Protein AF-A0A972AFU3-F1 (afdb_monomer)

Secondary structure (DSSP, 8-state):
--HHHHHHHHHHHHHHHHHHHHHHHHHHHHHHSS---HHHHHHHHHHTS-SS---SSHHHHHHHHHHHHHHHHHHH-TTTTTTHHHH---HHHHHHTTPPPP-----HHHHHHHHHHHHHHHHHHHHHHHHHHHHHH-TTS-EEEEE-TT-----B-SEEEEETTEEEEEEEEEEEEETTEEEEEEEEEEEEEE-TTS-EEEEEE--S--EEETTEEEEE-SSEEEEEEE-EEEEETTEEEEEEE-B--

Mean predicted aligned error: 11.74 Å

Nearest PDB structures (foldseek):
  8htr-assembly1_A  TM=4.583E-01  e=8.930E+00  Homo sapiens
  1knz-assembly4_N  TM=2.217E-01  e=8.429E+00  Simian rotavirus A/SA11

Foldseek 3Di:
DDPVVVVVVLVLLVLLQVLLVVLQVVCVCVQPPDPDDPVRSVVSLVVSAPPPDPPPDPSSVSNRLSNVLSVVCCVPPVCCVPCVVVVSGHSNCVSCVVPDDDPDDPDVVNVVVVVVVVVVVCVVVCVQCVLVVVCVVDLAFEKEKEWCLAAPDDWDFDDWDCDPNWIKTFQTFDKWDFPPKIKTAGRHIWTWDADPVSTIIIIGGPPDDWDADPQFIADDDPGIGIGRHRWDWDADPNHIYTYTYTYYD

Solvent-accessible surface area (backbone atoms only — not comparable to full-atom values): 13731 Å² total; per-residue (Å²): 134,59,78,63,61,55,54,54,50,52,49,52,52,53,47,33,38,54,40,6,47,45,48,30,57,68,50,42,61,79,59,69,75,56,99,60,53,72,68,54,41,52,54,55,56,55,70,74,52,75,84,82,64,79,64,90,45,74,72,60,43,27,27,54,50,12,24,55,24,47,57,49,30,55,74,80,38,70,64,55,76,70,64,39,83,77,69,75,52,33,44,50,51,61,62,42,71,86,55,79,82,71,90,75,75,77,52,67,67,58,54,48,52,52,49,54,50,52,52,49,52,51,50,58,49,47,64,52,42,42,56,55,54,51,31,72,76,34,49,85,40,31,32,41,37,36,35,42,59,75,40,83,71,83,68,46,67,74,46,76,45,79,57,90,89,44,43,32,35,25,38,28,27,44,64,32,26,26,88,95,12,37,42,37,40,34,66,35,48,32,37,57,47,75,46,99,88,62,48,30,36,38,36,35,60,49,81,62,81,70,48,74,56,97,49,30,34,40,30,83,48,99,42,40,38,31,44,66,24,66,40,50,79,50,74,55,99,82,17,50,32,34,36,39,60,40,34,59,112

Structure (mmCIF, N/CA/C/O backbone):
data_AF-A0A972AFU3-F1
#
_entry.id   AF-A0A972AFU3-F1
#
loop_
_atom_site.group_PDB
_atom_site.id
_atom_site.type_symbol
_atom_site.label_atom_id
_atom_site.label_alt_id
_atom_site.label_comp_id
_atom_site.label_asym_id
_atom_site.label_entity_id
_atom_site.label_seq_id
_atom_site.pdbx_PDB_ins_code
_atom_site.Cartn_x
_atom_site.Cartn_y
_atom_site.Cartn_z
_atom_site.occupancy
_atom_site.B_iso_or_equiv
_atom_site.auth_seq_id
_atom_site.auth_comp_id
_atom_site.auth_asym_id
_atom_site.auth_atom_id
_atom_site.pdbx_PDB_model_num
ATOM 1 N N . MET A 1 1 ? -4.260 -20.456 9.528 1.00 46.22 1 MET A N 1
ATOM 2 C CA . MET A 1 1 ? -3.728 -19.438 10.453 1.00 46.22 1 MET A CA 1
ATOM 3 C C . MET A 1 1 ? -2.222 -19.557 10.481 1.00 46.22 1 MET A C 1
ATOM 5 O O . MET A 1 1 ? -1.707 -20.569 10.958 1.00 46.22 1 MET A O 1
ATOM 9 N N . GLY A 1 2 ? -1.548 -18.582 9.876 1.00 42.84 2 GLY A N 1
ATOM 10 C CA . GLY A 1 2 ? -0.091 -18.517 9.812 1.00 42.84 2 GLY A CA 1
ATOM 11 C C . GLY A 1 2 ? 0.520 -18.200 11.178 1.00 42.84 2 GLY A C 1
ATOM 12 O O . GLY A 1 2 ? -0.179 -17.870 12.136 1.00 42.84 2 GLY A O 1
ATOM 13 N N . GLN A 1 3 ? 1.843 -18.323 11.298 1.00 40.03 3 GLN A N 1
ATOM 14 C CA . GLN A 1 3 ? 2.553 -17.906 12.514 1.00 40.03 3 GLN A CA 1
ATOM 15 C C . GLN A 1 3 ? 2.538 -16.375 12.710 1.00 40.03 3 GLN A C 1
ATOM 17 O O . GLN A 1 3 ? 2.621 -15.933 13.854 1.00 40.03 3 GLN A O 1
ATOM 22 N N . GLY A 1 4 ? 2.366 -15.590 11.635 1.00 46.50 4 GLY A N 1
ATOM 23 C CA . GLY A 1 4 ? 2.195 -14.129 11.673 1.00 46.50 4 GLY A CA 1
ATOM 24 C C . GLY A 1 4 ? 0.919 -13.702 12.403 1.00 46.50 4 GLY A C 1
ATOM 25 O O . GLY A 1 4 ? 1.011 -13.002 13.410 1.00 46.50 4 GLY A O 1
ATOM 26 N N . ASP A 1 5 ? -0.232 -14.259 12.007 1.00 55.50 5 ASP A N 1
ATOM 27 C CA . ASP A 1 5 ? -1.555 -13.960 12.587 1.00 55.50 5 ASP A CA 1
ATOM 28 C C . ASP A 1 5 ? -1.596 -14.149 14.114 1.00 55.50 5 ASP A C 1
ATOM 30 O O . ASP A 1 5 ? -2.323 -13.467 14.832 1.00 55.50 5 ASP A O 1
ATOM 34 N N . LYS A 1 6 ? -0.819 -15.104 14.644 1.00 65.06 6 LYS A N 1
ATOM 35 C CA . LYS A 1 6 ? -0.772 -15.378 16.089 1.00 65.06 6 LYS A CA 1
ATOM 36 C C . LYS A 1 6 ? -0.003 -14.317 16.868 1.00 65.06 6 LYS A C 1
ATOM 38 O O . LYS A 1 6 ? -0.357 -14.048 18.013 1.00 65.06 6 LYS A O 1
ATOM 43 N N . LYS A 1 7 ? 1.064 -13.766 16.285 1.00 70.19 7 LYS A N 1
ATOM 44 C CA . LYS A 1 7 ? 1.898 -12.749 16.934 1.00 70.19 7 LYS A CA 1
ATOM 45 C C . LYS A 1 7 ? 1.186 -11.401 16.937 1.00 70.19 7 LYS A C 1
ATOM 47 O O . LYS A 1 7 ? 1.132 -10.768 17.983 1.00 70.19 7 LYS A O 1
ATOM 52 N N . GLU A 1 8 ? 0.602 -11.029 15.804 1.00 70.62 8 GLU A N 1
ATOM 53 C CA . GLU A 1 8 ? -0.209 -9.819 15.664 1.00 70.62 8 GLU A CA 1
ATOM 54 C C . GLU A 1 8 ? -1.400 -9.844 16.626 1.00 70.62 8 GLU A C 1
ATOM 56 O O . GLU A 1 8 ? -1.547 -8.949 17.453 1.00 70.62 8 GLU A O 1
ATOM 61 N N . ARG A 1 9 ? -2.166 -10.944 16.646 1.00 74.06 9 ARG A N 1
ATOM 62 C CA . ARG A 1 9 ? -3.276 -11.105 17.594 1.00 74.06 9 ARG A CA 1
ATOM 63 C C . ARG A 1 9 ? -2.832 -10.974 19.052 1.00 74.06 9 ARG A C 1
ATOM 65 O O . ARG A 1 9 ? -3.528 -10.352 19.843 1.00 74.06 9 ARG A O 1
ATOM 72 N N . ALA A 1 10 ? -1.687 -11.550 19.420 1.00 75.69 10 ALA A N 1
ATOM 73 C CA . ALA A 1 10 ? -1.169 -11.443 20.783 1.00 75.69 10 ALA A CA 1
ATOM 74 C C . ALA A 1 10 ? -0.738 -10.011 21.146 1.00 75.69 10 ALA A C 1
ATOM 76 O O . ALA A 1 10 ? -0.878 -9.616 22.302 1.00 75.69 10 ALA A O 1
ATOM 77 N N . GLN A 1 11 ? -0.217 -9.249 20.180 1.00 76.56 11 GLN A N 1
ATOM 78 C CA . GLN A 1 11 ? 0.130 -7.840 20.370 1.00 76.56 11 GLN A CA 1
ATOM 79 C C . GLN A 1 11 ? -1.127 -6.994 20.571 1.00 76.56 11 GLN A C 1
ATOM 81 O O . GLN A 1 11 ? -1.193 -6.286 21.569 1.00 76.56 11 GLN A O 1
ATOM 86 N N . ILE A 1 12 ? -2.138 -7.163 19.714 1.00 77.56 12 ILE A N 1
ATOM 87 C CA . ILE A 1 12 ? -3.427 -6.464 19.823 1.00 77.56 12 ILE A CA 1
ATOM 88 C C . ILE A 1 12 ? -4.075 -6.747 21.183 1.00 77.56 12 ILE A C 1
ATOM 90 O O . ILE A 1 12 ? -4.328 -5.825 21.945 1.00 77.56 12 ILE A O 1
ATOM 94 N N . THR A 1 13 ? -4.212 -8.020 21.577 1.00 81.94 13 THR A N 1
ATOM 95 C CA . THR A 1 13 ? -4.786 -8.371 22.890 1.00 81.94 13 THR A CA 1
ATOM 96 C C . THR A 1 13 ? -4.011 -7.751 24.059 1.00 81.94 13 THR A C 1
ATOM 98 O O . THR A 1 13 ? -4.607 -7.359 25.060 1.00 81.94 13 THR A O 1
ATOM 101 N N . SER A 1 14 ? -2.680 -7.662 23.966 1.00 82.44 14 SER A N 1
ATOM 102 C CA . SER A 1 14 ? -1.875 -7.020 25.010 1.00 82.44 14 SER A CA 1
ATOM 103 C C . SER A 1 14 ? -2.119 -5.512 25.081 1.00 82.44 14 SER A C 1
ATOM 105 O O . SER A 1 14 ? -2.159 -4.975 26.189 1.00 82.44 14 SER A O 1
ATOM 107 N N . THR A 1 15 ? -2.255 -4.848 23.931 1.00 83.00 15 THR A N 1
ATOM 108 C CA . THR A 1 15 ? -2.615 -3.429 23.840 1.00 83.00 15 THR A CA 1
ATOM 109 C C . THR A 1 15 ? -3.999 -3.208 24.438 1.00 83.00 15 THR A C 1
ATOM 111 O O . THR A 1 15 ? -4.112 -2.440 25.384 1.00 83.00 15 THR A O 1
ATOM 114 N N . ASP A 1 16 ? -5.008 -3.980 24.027 1.00 83.00 16 ASP A N 1
ATOM 115 C CA . ASP A 1 16 ? -6.390 -3.849 24.507 1.00 83.00 16 ASP A CA 1
ATOM 116 C C . ASP A 1 16 ? -6.515 -3.997 26.028 1.00 83.00 16 ASP A C 1
ATOM 118 O O . ASP A 1 16 ? -7.275 -3.281 26.681 1.00 83.00 16 ASP A O 1
ATOM 122 N N . ILE A 1 17 ? -5.755 -4.925 26.622 1.00 84.38 17 ILE A N 1
ATOM 123 C CA . ILE A 1 17 ? -5.705 -5.093 28.079 1.00 84.38 17 ILE A CA 1
ATOM 124 C C . ILE A 1 17 ? -5.114 -3.843 28.740 1.00 84.38 17 ILE A C 1
ATOM 126 O O . ILE A 1 17 ? -5.676 -3.347 29.718 1.00 84.38 17 ILE A O 1
ATOM 130 N N . ALA A 1 18 ? -3.980 -3.345 28.245 1.00 84.12 18 ALA A N 1
ATOM 131 C CA . ALA A 1 18 ? -3.293 -2.201 28.840 1.00 84.12 18 ALA A CA 1
ATOM 132 C C . ALA A 1 18 ? -4.102 -0.904 28.679 1.00 84.12 18 ALA A C 1
ATOM 134 O O . ALA A 1 18 ? -4.339 -0.192 29.651 1.00 84.12 18 ALA A O 1
ATOM 135 N N . GLU A 1 19 ? -4.568 -0.635 27.467 1.00 82.94 19 GLU A N 1
ATOM 136 C CA . GLU A 1 19 ? -5.308 0.565 27.088 1.00 82.94 19 GLU A CA 1
ATOM 137 C C . GLU A 1 19 ? -6.711 0.581 27.692 1.00 82.94 19 GLU A C 1
ATOM 139 O O . GLU A 1 19 ? -7.103 1.551 28.348 1.00 82.94 19 GLU A O 1
ATOM 144 N N . GLY A 1 20 ? -7.431 -0.537 27.597 1.00 81.88 20 GLY A N 1
ATOM 145 C CA . GLY A 1 20 ? -8.760 -0.659 28.179 1.00 81.88 20 GLY A CA 1
ATOM 146 C C . GLY A 1 20 ? -8.770 -0.528 29.705 1.00 81.88 20 GLY A C 1
ATOM 147 O O . GLY A 1 20 ? -9.694 0.058 30.275 1.00 81.88 20 GLY A O 1
ATOM 148 N N . THR A 1 21 ? -7.733 -1.025 30.394 1.00 85.19 21 THR A N 1
ATOM 149 C CA . THR A 1 21 ? -7.607 -0.835 31.851 1.00 85.19 21 THR A CA 1
ATOM 150 C C . THR A 1 21 ? -7.142 0.565 32.236 1.00 85.19 21 THR A C 1
ATOM 152 O O . THR A 1 21 ? -7.580 1.064 33.275 1.00 85.19 21 THR A O 1
ATOM 155 N N . ALA A 1 22 ? -6.303 1.217 31.424 1.00 86.81 22 ALA A N 1
ATOM 156 C CA . ALA A 1 22 ? -5.800 2.560 31.697 1.00 86.81 22 ALA A CA 1
ATOM 157 C C . ALA A 1 22 ? -6.944 3.571 31.825 1.00 86.81 22 ALA A C 1
ATOM 159 O O . ALA A 1 22 ? -7.087 4.187 32.884 1.00 86.81 22 ALA A O 1
ATOM 160 N N . LYS A 1 23 ? -7.834 3.656 30.825 1.00 83.88 23 LYS A N 1
ATOM 161 C CA . LYS A 1 23 ? -8.971 4.593 30.862 1.00 83.88 23 LYS A CA 1
ATOM 162 C C . LYS A 1 23 ? -9.898 4.335 32.049 1.00 83.88 23 LYS A C 1
ATOM 164 O O . LYS A 1 23 ? -10.381 5.275 32.689 1.00 83.88 23 LYS A O 1
ATOM 169 N N . TYR A 1 24 ? -10.124 3.062 32.379 1.00 86.88 24 TYR A N 1
ATOM 170 C CA . TYR A 1 24 ? -10.891 2.676 33.561 1.00 86.88 24 TYR A CA 1
ATOM 171 C C . TYR A 1 24 ? -10.246 3.172 34.860 1.00 86.88 24 TYR A C 1
ATOM 173 O O . TYR A 1 24 ? -10.926 3.805 35.667 1.00 86.88 24 TYR A O 1
ATOM 181 N N . ILE A 1 25 ? -8.943 2.954 35.050 1.00 86.50 25 ILE A N 1
ATOM 182 C CA . ILE A 1 25 ? -8.215 3.386 36.252 1.00 86.50 25 ILE A CA 1
ATOM 183 C C . ILE A 1 25 ? -8.153 4.917 36.351 1.00 86.50 25 ILE A C 1
ATOM 185 O O . ILE A 1 25 ? -8.390 5.462 37.431 1.00 86.50 25 ILE A O 1
ATOM 189 N N . GLU A 1 26 ? -7.881 5.612 35.245 1.00 84.62 26 GLU A N 1
ATOM 190 C CA . GLU A 1 26 ? -7.844 7.080 35.178 1.00 84.62 26 GLU A CA 1
ATOM 191 C C . GLU A 1 26 ? -9.154 7.694 35.685 1.00 84.62 26 GLU A C 1
ATOM 193 O O . GLU A 1 26 ? -9.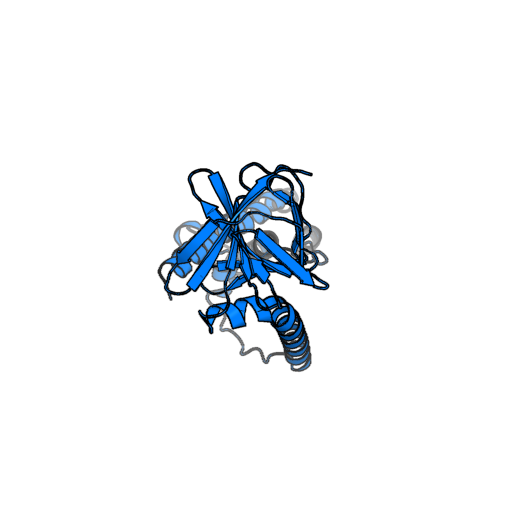158 8.584 36.544 1.00 84.62 26 GLU A O 1
ATOM 198 N N . ASN A 1 27 ? -10.281 7.157 35.214 1.00 81.62 27 ASN A N 1
ATOM 199 C CA . ASN A 1 27 ? -11.605 7.663 35.553 1.00 81.62 27 ASN A CA 1
ATOM 200 C C . ASN A 1 27 ? -12.141 7.131 36.890 1.00 81.62 27 ASN A C 1
ATOM 202 O O . ASN A 1 27 ? -13.045 7.743 37.461 1.00 81.62 27 ASN A O 1
ATOM 206 N N . LEU A 1 28 ? -11.578 6.054 37.448 1.00 80.38 28 LEU A N 1
ATOM 207 C CA . LEU A 1 28 ? -12.039 5.463 38.710 1.00 80.38 28 LEU A CA 1
ATOM 208 C C . LEU A 1 28 ? -11.957 6.455 39.882 1.00 80.38 28 LEU A C 1
ATOM 210 O O . LEU A 1 28 ? -12.852 6.511 40.727 1.00 80.38 28 LEU A O 1
ATOM 214 N N . SER A 1 29 ? -10.919 7.297 39.904 1.00 72.69 29 SER A N 1
ATOM 215 C CA . SER A 1 29 ? -10.741 8.344 40.921 1.00 72.69 29 SER A CA 1
ATOM 216 C C . SER A 1 29 ? -11.915 9.333 40.976 1.00 72.69 29 SER A C 1
ATOM 218 O O . SER A 1 29 ? -12.295 9.794 42.053 1.00 72.69 29 SER A O 1
ATOM 220 N N . THR A 1 30 ? -12.550 9.597 39.830 1.00 72.56 30 THR A N 1
ATOM 221 C CA . THR A 1 30 ? -13.699 10.506 39.710 1.00 72.56 30 THR A CA 1
ATOM 222 C C . THR A 1 30 ? -15.002 9.902 40.240 1.00 72.56 30 THR A C 1
ATOM 224 O O . THR A 1 30 ? -15.944 10.640 40.527 1.00 72.56 30 THR A O 1
ATOM 227 N N . LEU A 1 31 ? -15.049 8.574 40.401 1.00 71.62 31 LEU A N 1
ATOM 228 C CA . LEU A 1 31 ? -16.220 7.819 40.856 1.00 71.62 31 LEU A CA 1
ATOM 229 C C . LEU A 1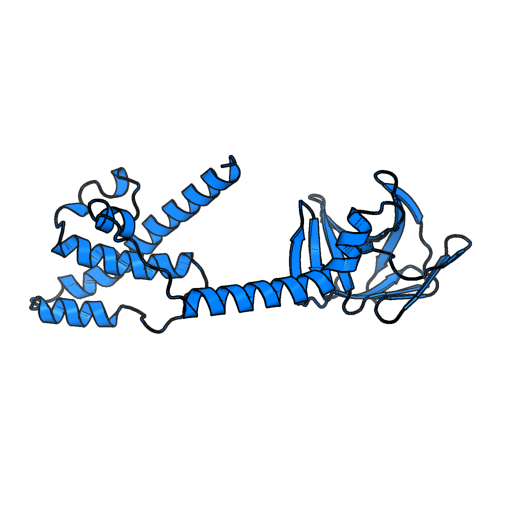 31 ? -16.129 7.415 42.335 1.00 71.62 31 LEU A C 1
ATOM 231 O O . LEU A 1 31 ? -17.158 7.218 42.979 1.00 71.62 31 LEU A O 1
ATOM 235 N N . LEU A 1 32 ? -14.912 7.303 42.880 1.00 70.12 32 LEU A N 1
ATOM 236 C CA . LEU A 1 32 ? -14.658 6.883 44.266 1.00 70.12 32 LEU A CA 1
ATOM 237 C C . LEU A 1 32 ? -14.624 8.039 45.284 1.00 70.12 32 LEU A C 1
ATOM 239 O O . LEU A 1 32 ? -14.670 7.787 46.486 1.00 70.12 32 LEU A O 1
ATOM 243 N N . GLY A 1 33 ? -14.509 9.292 44.831 1.00 59.78 33 GLY A N 1
ATOM 244 C CA . GLY A 1 33 ? -14.227 10.447 45.699 1.00 59.78 33 GLY A CA 1
ATOM 245 C C . GLY A 1 33 ? -15.422 11.055 46.444 1.00 59.78 33 GLY A C 1
ATOM 246 O O . GLY A 1 33 ? -15.228 11.884 47.330 1.00 59.78 33 GLY A O 1
ATOM 247 N N . GLU A 1 34 ? -16.653 10.672 46.117 1.00 59.91 34 GLU A N 1
ATOM 248 C CA . GLU A 1 34 ? -17.867 11.315 46.626 1.00 59.91 34 GLU A CA 1
ATOM 249 C C . GLU A 1 34 ? -18.894 10.235 47.019 1.00 59.91 34 GLU A C 1
ATOM 251 O O . GLU A 1 34 ? -19.006 9.213 46.342 1.00 59.91 34 GLU A O 1
ATOM 256 N N . ASN A 1 35 ? -19.662 10.448 48.100 1.00 69.62 35 ASN A N 1
ATOM 257 C CA . ASN A 1 35 ? -20.828 9.620 48.468 1.00 69.62 35 ASN A CA 1
ATOM 258 C C . ASN A 1 35 ? -21.964 9.825 47.445 1.00 69.62 35 ASN A C 1
ATOM 260 O O . ASN A 1 35 ? -23.040 10.332 47.764 1.00 69.62 35 ASN A O 1
ATOM 264 N N . LEU A 1 36 ? -21.689 9.499 46.188 1.00 73.12 36 LEU A N 1
ATOM 265 C CA . LEU A 1 36 ? -22.615 9.593 45.077 1.00 73.12 36 LEU A CA 1
ATOM 266 C C . LEU A 1 36 ? -23.609 8.444 45.156 1.00 73.12 36 LEU A C 1
ATOM 268 O O . LEU A 1 36 ? -23.249 7.308 45.478 1.00 73.12 36 LEU A O 1
ATOM 272 N N . THR A 1 37 ? -24.858 8.741 44.810 1.00 81.69 37 THR A N 1
ATOM 273 C CA . THR A 1 37 ? -25.828 7.696 44.492 1.00 81.69 37 THR A CA 1
ATOM 274 C C . THR A 1 37 ? -25.373 6.942 43.242 1.00 81.69 37 THR A C 1
ATOM 276 O O . THR A 1 37 ? -24.597 7.464 42.436 1.00 81.69 37 THR A O 1
ATOM 279 N N . GLU A 1 38 ? -25.866 5.722 43.051 1.00 77.44 38 GLU A N 1
ATOM 280 C CA . GLU A 1 38 ? -25.528 4.920 41.870 1.00 77.44 38 GLU A CA 1
ATOM 281 C C . GLU A 1 38 ? -25.928 5.626 40.564 1.00 77.44 38 GLU A C 1
ATOM 283 O O . GLU A 1 38 ? -25.175 5.614 39.592 1.00 77.44 38 GLU A O 1
ATOM 288 N N . GLU A 1 39 ? -27.047 6.354 40.550 1.00 80.19 39 GLU A N 1
ATOM 289 C CA . GLU A 1 39 ? -27.463 7.167 39.402 1.00 80.19 39 GLU A CA 1
ATOM 290 C C . GLU A 1 39 ? -26.474 8.298 39.103 1.00 80.19 39 GLU A C 1
ATOM 292 O O . GLU A 1 39 ? -26.174 8.569 37.940 1.00 80.19 39 GLU A O 1
ATOM 297 N N . ALA A 1 40 ? -25.936 8.948 40.138 1.00 81.06 40 ALA A N 1
ATOM 298 C CA . ALA A 1 40 ? -24.965 10.022 39.969 1.00 81.06 40 ALA A CA 1
ATOM 299 C C . ALA A 1 40 ? -23.605 9.486 39.490 1.00 81.06 40 ALA A C 1
ATOM 301 O O . ALA A 1 40 ? -22.969 10.117 38.645 1.00 81.06 40 ALA A O 1
ATOM 302 N N . LYS A 1 41 ? -23.194 8.293 39.946 1.00 78.75 41 LYS A N 1
ATOM 303 C CA . LYS A 1 41 ? -22.014 7.592 39.413 1.00 78.75 41 LYS A CA 1
ATOM 304 C C . LYS A 1 41 ? -22.194 7.245 37.937 1.00 78.75 41 LYS A C 1
ATOM 306 O O . LYS A 1 41 ? -21.311 7.548 37.142 1.00 78.75 41 LYS A O 1
ATOM 311 N N . LYS A 1 42 ? -23.350 6.693 37.550 1.00 80.31 42 LYS A N 1
ATOM 312 C CA . LYS A 1 42 ? -23.676 6.367 36.148 1.00 80.31 42 LYS A CA 1
ATOM 313 C C . LYS A 1 42 ? -23.690 7.597 35.250 1.00 80.31 42 LYS A C 1
ATOM 315 O O . LYS A 1 42 ? -23.130 7.563 34.155 1.00 80.31 42 LYS A O 1
ATOM 320 N N . ALA A 1 43 ? -24.302 8.688 35.710 1.00 83.19 43 ALA A N 1
ATOM 321 C CA . ALA A 1 43 ? -24.338 9.946 34.971 1.00 83.19 43 ALA A CA 1
ATOM 322 C C . ALA A 1 43 ? -22.930 10.523 34.770 1.00 83.19 43 ALA A C 1
ATOM 324 O O . ALA A 1 43 ? -22.596 10.936 33.663 1.00 83.19 43 ALA A O 1
ATOM 325 N N . ARG A 1 44 ? -22.093 10.498 35.814 1.00 82.94 44 ARG A N 1
ATOM 326 C CA . ARG A 1 44 ? -20.711 10.988 35.759 1.00 82.94 44 ARG A CA 1
ATOM 327 C C . ARG A 1 44 ? -19.827 10.116 34.871 1.00 82.94 44 ARG A C 1
ATOM 329 O O . ARG A 1 44 ? -19.148 10.643 34.002 1.00 82.94 44 ARG A O 1
ATOM 336 N N . ALA A 1 45 ? -19.909 8.796 35.016 1.00 82.62 45 ALA A N 1
ATOM 337 C CA . ALA A 1 45 ? -19.206 7.856 34.150 1.00 82.62 45 ALA A CA 1
ATOM 338 C C . ALA A 1 45 ? -19.600 8.026 32.674 1.00 82.62 45 ALA A C 1
ATOM 340 O O . ALA A 1 45 ? -18.748 8.022 31.793 1.00 82.62 45 ALA A O 1
ATOM 341 N N . SER A 1 46 ? -20.888 8.263 32.400 1.00 82.31 46 SER A N 1
ATOM 342 C CA . SER A 1 46 ? -21.385 8.477 31.036 1.00 82.31 46 SER A CA 1
ATOM 343 C C . SER A 1 46 ? -20.838 9.740 30.367 1.00 82.31 46 SER A C 1
ATOM 345 O O . SER A 1 46 ? -20.791 9.780 29.142 1.00 82.31 46 SER A O 1
ATOM 347 N N . GLN A 1 47 ? -20.445 10.762 31.137 1.00 83.06 47 GLN A N 1
ATOM 348 C CA . GLN A 1 47 ? -19.847 11.992 30.600 1.00 83.06 47 GLN A CA 1
ATOM 349 C C . GLN A 1 47 ? -18.412 11.784 30.105 1.00 83.06 47 GLN A C 1
ATOM 351 O O . GLN A 1 47 ? -17.960 12.539 29.252 1.00 83.06 47 GLN A O 1
ATOM 356 N N . SER A 1 48 ? -17.715 10.767 30.617 1.00 78.94 48 SER A N 1
ATOM 357 C CA . SER A 1 48 ? -16.348 10.425 30.209 1.00 78.94 48 SER A CA 1
ATOM 358 C C . SER A 1 48 ? -16.287 9.506 28.980 1.00 78.94 48 SER A C 1
ATOM 360 O O . SER A 1 48 ? -15.188 9.189 28.535 1.00 78.94 48 SER A O 1
ATOM 362 N N . ILE A 1 49 ? -17.437 9.066 28.447 1.00 80.12 49 ILE A N 1
ATOM 363 C CA . ILE A 1 49 ? -17.519 8.202 27.259 1.00 80.12 49 ILE A CA 1
ATOM 364 C C . ILE A 1 49 ? -17.606 9.075 26.005 1.00 80.12 49 ILE A C 1
ATOM 366 O O . ILE A 1 49 ? -18.591 9.798 25.815 1.00 80.12 49 ILE A O 1
ATOM 370 N N . MET A 1 50 ? -16.627 8.965 25.111 1.00 74.25 50 MET A N 1
ATOM 371 C CA . MET A 1 50 ? -16.605 9.712 23.851 1.00 74.25 50 MET A CA 1
ATOM 372 C C . MET A 1 50 ? -17.465 9.005 22.792 1.00 74.25 50 MET A C 1
ATOM 374 O O . MET A 1 50 ? -16.997 8.183 22.018 1.00 74.25 50 MET A O 1
ATOM 378 N N . ARG A 1 51 ? -18.772 9.306 22.781 1.00 65.88 51 ARG A N 1
ATOM 379 C CA . ARG A 1 51 ? -19.768 8.638 21.910 1.00 65.88 51 ARG A CA 1
ATOM 380 C C . ARG A 1 51 ? -19.748 9.076 20.445 1.00 65.88 51 ARG A C 1
ATOM 382 O O . ARG A 1 51 ? -20.297 8.373 19.605 1.00 65.88 51 ARG A O 1
ATOM 389 N N . GLU A 1 52 ? -19.211 10.259 20.167 1.00 61.03 52 GLU A N 1
ATOM 390 C CA . GLU A 1 52 ? -19.245 10.889 18.839 1.00 61.03 52 GLU A CA 1
ATOM 391 C C . GLU A 1 52 ? -17.878 10.874 18.142 1.00 61.03 52 GLU A C 1
ATOM 393 O O . GLU A 1 52 ? -17.755 11.375 17.024 1.00 61.03 52 GLU A O 1
ATOM 398 N N . GLU A 1 53 ? -16.850 10.298 18.770 1.00 62.22 53 GLU A N 1
ATOM 399 C CA . GLU A 1 53 ? -15.575 10.096 18.094 1.00 62.22 53 GLU A CA 1
ATOM 400 C C . GLU A 1 53 ? -15.677 8.902 17.147 1.00 62.22 53 GLU A C 1
ATOM 402 O O . GLU A 1 53 ? -15.958 7.773 17.546 1.00 62.22 53 GLU A O 1
ATOM 407 N N . LEU A 1 54 ? -15.443 9.163 15.861 1.00 55.22 54 LEU A N 1
ATOM 408 C CA . LEU A 1 54 ? -15.102 8.110 14.918 1.00 55.22 54 LEU A CA 1
ATOM 409 C C . LEU A 1 54 ? -13.709 7.612 15.303 1.00 55.22 54 LEU A C 1
ATOM 411 O O . LEU A 1 54 ? -12.726 8.328 15.100 1.00 55.22 54 LEU A O 1
ATOM 415 N N . PHE A 1 55 ? -13.624 6.411 15.873 1.00 60.69 55 PHE A N 1
ATOM 416 C CA . PHE A 1 55 ? -12.339 5.775 16.145 1.00 60.69 55 PHE A CA 1
ATOM 417 C C . PHE A 1 55 ? -11.624 5.541 14.813 1.00 60.69 55 PHE A C 1
ATOM 419 O O . PHE A 1 55 ? -12.099 4.805 13.950 1.00 60.69 55 PHE A O 1
ATOM 426 N N . THR A 1 56 ? -10.504 6.231 14.612 1.00 55.59 56 THR A N 1
ATOM 427 C CA . THR A 1 56 ? -9.723 6.160 13.370 1.00 55.59 56 THR A CA 1
ATOM 428 C C . THR A 1 56 ? -8.773 4.963 13.344 1.00 55.59 56 THR A C 1
ATOM 430 O O . THR A 1 56 ? -8.185 4.675 12.302 1.00 55.59 56 THR A O 1
ATOM 433 N N . SER A 1 57 ? -8.636 4.249 14.465 1.00 59.50 57 SER A N 1
ATOM 434 C CA . SER A 1 57 ? -7.885 3.002 14.587 1.00 59.50 57 SER A CA 1
ATOM 435 C C . SER A 1 57 ? -8.540 2.053 15.596 1.00 59.50 57 SER A C 1
ATOM 437 O O . SER A 1 57 ? -9.276 2.487 16.483 1.00 59.50 57 SER A O 1
ATOM 439 N N . ALA A 1 58 ? -8.233 0.759 15.468 1.00 56.97 58 ALA A N 1
ATOM 440 C CA . ALA A 1 58 ? -8.675 -0.274 16.407 1.00 56.97 58 ALA A CA 1
ATOM 441 C C . ALA A 1 58 ? -8.149 -0.028 17.835 1.00 56.97 58 ALA A C 1
ATOM 443 O O . ALA A 1 58 ? -8.866 -0.265 18.800 1.00 56.97 58 ALA A O 1
ATOM 444 N N . ASP A 1 59 ? -6.939 0.525 17.971 1.00 60.50 59 ASP A N 1
ATOM 445 C CA . ASP A 1 59 ? -6.335 0.820 19.279 1.00 60.50 59 ASP A CA 1
ATOM 446 C C . ASP A 1 59 ? -7.163 1.863 20.063 1.00 60.50 59 ASP A C 1
ATOM 448 O O . ASP A 1 59 ? -7.441 1.707 21.250 1.00 60.50 59 ASP A O 1
ATOM 452 N N . MET A 1 60 ? -7.673 2.902 19.385 1.00 66.81 60 MET A N 1
ATOM 453 C CA . MET A 1 60 ? -8.497 3.926 20.046 1.00 66.81 60 MET A CA 1
ATOM 454 C C . MET A 1 60 ? -9.836 3.379 20.556 1.00 66.81 60 MET A C 1
ATOM 456 O O . MET A 1 60 ? -10.344 3.843 21.581 1.00 66.81 60 MET A O 1
ATOM 460 N N . GLU A 1 61 ? -10.403 2.395 19.857 1.00 74.12 61 GLU A N 1
ATOM 461 C CA . GLU A 1 61 ? -11.655 1.751 20.251 1.00 74.12 61 GLU A CA 1
ATOM 462 C C . GLU A 1 61 ? -11.482 0.971 21.567 1.00 74.12 61 GLU A C 1
ATOM 464 O O . GLU A 1 61 ? -12.324 1.061 22.468 1.00 74.12 61 GLU A O 1
ATOM 469 N N . SER A 1 62 ? -10.352 0.278 21.730 1.00 75.19 62 SER A N 1
ATOM 470 C CA . SER A 1 62 ? -10.036 -0.511 22.925 1.00 75.19 62 SER A CA 1
ATOM 471 C C . SER A 1 62 ? -9.979 0.323 24.207 1.00 75.19 62 SER A C 1
ATOM 473 O O . SER A 1 62 ? -10.375 -0.159 25.275 1.00 75.19 62 SER A O 1
ATOM 475 N N . TYR A 1 63 ? -9.572 1.593 24.106 1.00 80.19 63 TYR A N 1
ATOM 476 C CA . TYR A 1 63 ? -9.546 2.541 25.224 1.00 80.19 63 TYR A CA 1
ATOM 477 C C . TYR A 1 63 ? -10.956 2.789 25.795 1.00 80.19 63 TYR A C 1
ATOM 479 O O . TYR A 1 63 ? -11.184 2.699 27.005 1.00 80.19 63 TYR A O 1
ATOM 487 N N . GLU A 1 64 ? -11.933 3.075 24.929 1.00 83.25 64 GLU A N 1
ATOM 488 C CA . GLU A 1 64 ? -13.320 3.358 25.326 1.00 83.25 64 GLU A CA 1
ATOM 489 C C . GLU A 1 64 ? -14.099 2.091 25.683 1.00 83.25 64 GLU A C 1
ATOM 491 O O . GLU A 1 64 ? -14.781 2.044 26.714 1.00 83.25 64 GLU A O 1
ATOM 496 N N . LEU A 1 65 ? -13.964 1.033 24.879 1.00 86.38 65 LEU A N 1
ATOM 497 C CA . LEU A 1 65 ? -14.626 -0.242 25.149 1.00 86.38 65 LEU A CA 1
ATOM 498 C C . LEU A 1 65 ? -14.158 -0.847 26.472 1.00 86.38 65 LEU A C 1
ATOM 500 O O . LEU A 1 65 ? -14.980 -1.332 27.253 1.00 86.38 65 LEU A O 1
ATOM 504 N N . GLY A 1 66 ? -12.857 -0.778 26.761 1.00 88.62 66 GLY A N 1
ATOM 505 C CA . GLY A 1 66 ? -12.310 -1.236 28.030 1.00 88.62 66 GLY A CA 1
ATOM 506 C C . GLY A 1 66 ? -12.846 -0.448 29.224 1.00 88.62 66 GLY A C 1
ATOM 507 O O . GLY A 1 66 ? -13.219 -1.055 30.230 1.00 88.62 66 GLY A O 1
ATOM 508 N N . TYR A 1 67 ? -12.989 0.876 29.102 1.00 88.94 67 TYR A N 1
ATOM 509 C CA . TYR A 1 67 ? -13.582 1.696 30.159 1.00 88.94 67 TYR A CA 1
ATOM 510 C C . TYR A 1 67 ? -15.013 1.278 30.491 1.00 88.94 67 TYR A C 1
ATOM 512 O O . TYR A 1 67 ? -15.326 0.992 31.651 1.00 88.94 67 TYR A O 1
ATOM 520 N N . VAL A 1 68 ? -15.870 1.199 29.472 1.00 89.19 68 VAL A N 1
ATOM 521 C CA . VAL A 1 68 ? -17.273 0.806 29.644 1.00 89.19 68 VAL A CA 1
ATOM 522 C C . VAL A 1 68 ? -17.367 -0.617 30.191 1.00 89.19 68 VAL A C 1
ATOM 524 O O . VAL A 1 68 ? -18.143 -0.872 31.115 1.00 89.19 68 VAL A O 1
ATOM 527 N N . ALA A 1 69 ? -16.545 -1.537 29.682 1.00 91.75 69 ALA A N 1
ATOM 528 C CA . ALA A 1 69 ? -16.518 -2.911 30.159 1.00 91.75 69 ALA A CA 1
ATOM 529 C C . ALA A 1 69 ? -16.092 -3.008 31.630 1.00 91.75 69 ALA A C 1
ATOM 531 O O . ALA A 1 69 ? -16.737 -3.723 32.394 1.00 91.75 69 ALA A O 1
ATOM 532 N N . GLY A 1 70 ? -15.075 -2.255 32.058 1.00 90.56 70 GLY A N 1
ATOM 533 C CA . GLY A 1 70 ? -14.635 -2.200 33.455 1.00 90.56 70 GLY A CA 1
ATOM 534 C C . GLY A 1 70 ? -15.720 -1.693 34.411 1.00 90.56 70 GLY A C 1
ATOM 535 O O . GLY A 1 70 ? -15.910 -2.261 35.487 1.00 90.56 70 GLY A O 1
ATOM 536 N N . LEU A 1 71 ? -16.486 -0.674 34.003 1.00 89.12 71 LEU A N 1
ATOM 537 C CA . LEU A 1 71 ? -17.629 -0.172 34.777 1.00 89.12 71 LEU A CA 1
ATOM 538 C C . LEU A 1 71 ? -18.752 -1.206 34.888 1.00 89.12 71 LEU A C 1
ATOM 540 O O . LEU A 1 71 ? -19.303 -1.413 35.965 1.00 89.12 71 LEU A O 1
ATOM 544 N N . LEU A 1 72 ? -19.083 -1.882 33.787 1.00 89.81 72 LEU A N 1
ATOM 545 C CA . LEU A 1 72 ? -20.109 -2.924 33.797 1.00 89.81 72 LEU A CA 1
ATOM 546 C C . LEU A 1 72 ? -19.671 -4.124 34.634 1.00 89.81 72 LEU A C 1
ATOM 548 O O . LEU A 1 72 ? -20.470 -4.658 35.398 1.00 89.81 72 LEU A O 1
ATOM 552 N N . LEU A 1 73 ? -18.403 -4.521 34.540 1.00 92.06 73 LEU A N 1
ATOM 553 C CA . LEU A 1 73 ? -17.823 -5.586 35.349 1.00 92.06 73 LEU A CA 1
ATOM 554 C C . LEU A 1 73 ? -17.916 -5.287 36.853 1.00 92.06 73 LEU A C 1
ATOM 556 O O . LEU A 1 73 ? -18.164 -6.213 37.624 1.00 92.06 73 LEU A O 1
ATOM 560 N N . ASP A 1 74 ? -17.799 -4.026 37.281 1.00 89.38 74 ASP A N 1
ATOM 561 C CA . ASP A 1 74 ? -18.042 -3.645 38.680 1.00 89.38 74 ASP A CA 1
ATOM 562 C C . ASP A 1 74 ? -19.474 -3.926 39.141 1.00 89.38 74 ASP A C 1
ATOM 564 O O . ASP A 1 74 ? -19.677 -4.309 40.294 1.00 89.38 74 ASP A O 1
ATOM 568 N N . GLU A 1 75 ? -20.452 -3.785 38.247 1.00 87.12 75 GLU A N 1
ATOM 569 C CA . GLU A 1 75 ? -21.860 -4.056 38.542 1.00 87.12 75 GLU A CA 1
ATOM 570 C C . GLU A 1 75 ? -22.191 -5.550 38.464 1.00 87.12 75 GLU A C 1
ATOM 572 O O . GLU A 1 75 ? -22.854 -6.089 39.352 1.00 87.12 75 GLU A O 1
ATOM 577 N N . VAL A 1 76 ? -21.743 -6.236 37.407 1.00 90.25 76 VAL A N 1
ATOM 578 C CA . VAL A 1 76 ? -22.182 -7.610 37.109 1.00 90.25 76 VAL A CA 1
ATOM 579 C C . VAL A 1 76 ? -21.269 -8.689 37.688 1.00 90.25 76 VAL A C 1
ATOM 581 O O . VAL A 1 76 ? -21.715 -9.814 37.914 1.00 90.25 76 VAL A O 1
ATOM 584 N N . LYS A 1 77 ? -19.992 -8.374 37.928 1.00 91.94 77 LYS A N 1
ATOM 585 C CA . LYS A 1 77 ? -18.957 -9.312 38.390 1.00 91.94 77 LYS A CA 1
ATOM 586 C C . LYS A 1 77 ? -17.992 -8.612 39.366 1.00 91.94 77 LYS A C 1
ATOM 588 O O . LYS A 1 77 ? -16.800 -8.567 39.091 1.00 91.94 77 LYS A O 1
ATOM 593 N N . PRO A 1 78 ? -18.428 -8.122 40.541 1.00 87.06 78 PRO A N 1
ATOM 594 C CA . PRO A 1 78 ? -17.636 -7.226 41.406 1.00 87.06 78 PRO A CA 1
ATOM 595 C C . PRO A 1 78 ? -16.264 -7.768 41.867 1.00 87.06 78 PRO A C 1
ATOM 597 O O . PRO A 1 78 ? -15.403 -6.997 42.287 1.00 87.06 78 PRO A O 1
ATOM 600 N N . GLY A 1 79 ? -16.033 -9.083 41.784 1.00 90.38 79 GLY A N 1
ATOM 601 C CA . GLY A 1 79 ? -14.740 -9.721 42.058 1.00 90.38 79 GLY A CA 1
ATOM 602 C C . GLY A 1 79 ? -13.761 -9.766 40.876 1.00 90.38 79 GLY A C 1
ATOM 603 O O . GLY A 1 79 ? -12.659 -10.277 41.042 1.00 90.38 79 GLY A O 1
ATOM 604 N N . TRP A 1 80 ? -14.129 -9.249 39.699 1.00 92.19 80 TRP A N 1
ATOM 605 C CA . TRP A 1 80 ? -13.373 -9.405 38.448 1.00 92.19 80 TRP A CA 1
ATOM 606 C C . TRP A 1 80 ? -11.929 -8.897 38.518 1.00 92.19 80 TRP A C 1
ATOM 608 O O . TRP A 1 80 ? -11.053 -9.433 37.845 1.00 92.19 80 TRP A O 1
ATOM 618 N N . LYS A 1 81 ? -11.671 -7.881 39.351 1.00 92.12 81 LYS A N 1
ATOM 619 C CA . LYS A 1 81 ? -10.338 -7.290 39.532 1.00 92.12 81 LYS A CA 1
ATOM 620 C C . LYS A 1 81 ? -9.336 -8.289 40.114 1.00 92.12 81 LYS A C 1
ATOM 622 O O . LYS A 1 81 ? -8.137 -8.186 39.857 1.00 92.12 81 LYS A O 1
ATOM 627 N N . GLN A 1 82 ? -9.808 -9.243 40.919 1.00 92.12 82 GLN A N 1
ATOM 628 C CA . GLN A 1 82 ? -8.949 -10.240 41.541 1.00 92.12 82 GLN A CA 1
ATOM 629 C C . GLN A 1 82 ? -8.524 -11.275 40.496 1.00 92.12 82 GLN A C 1
ATOM 631 O O . GLN A 1 82 ? -9.342 -12.038 39.996 1.00 92.12 82 GLN A O 1
ATOM 636 N N . GLY A 1 83 ? -7.231 -11.297 40.171 1.00 86.62 83 GLY A N 1
ATOM 637 C CA . GLY A 1 83 ? -6.683 -12.227 39.181 1.00 86.62 83 GLY A CA 1
ATOM 638 C C . GLY A 1 83 ? -6.978 -11.850 37.725 1.00 86.62 83 GLY A C 1
ATOM 639 O O . GLY A 1 83 ? -6.699 -12.652 36.842 1.00 86.62 83 GLY A O 1
ATOM 640 N N . PHE A 1 84 ? -7.486 -10.641 37.440 1.00 90.88 84 PHE A N 1
ATOM 641 C CA . PHE A 1 84 ? -7.790 -10.193 36.070 1.00 90.88 84 PHE A CA 1
ATOM 642 C C . PHE A 1 84 ? -6.633 -10.453 35.090 1.00 90.88 84 PHE A C 1
ATOM 644 O O . PHE A 1 84 ? -6.813 -11.130 34.079 1.00 90.88 84 PHE A O 1
ATOM 651 N N . TYR A 1 85 ? -5.421 -10.001 35.424 1.00 87.81 85 TYR A N 1
ATOM 652 C CA . TYR A 1 85 ? -4.240 -10.165 34.567 1.00 87.81 85 TYR A CA 1
ATOM 653 C C . TYR A 1 85 ? -3.827 -11.631 34.352 1.00 87.81 85 TYR A C 1
ATOM 655 O O . TYR A 1 85 ? -3.137 -11.942 33.382 1.00 87.81 85 TYR A O 1
ATOM 663 N N . GLU A 1 86 ? -4.261 -12.550 35.217 1.00 90.44 86 GLU A N 1
ATOM 664 C CA . GLU A 1 86 ? -3.998 -13.986 35.078 1.00 90.44 86 GLU A CA 1
ATOM 665 C C . GLU A 1 86 ? -4.915 -14.628 34.027 1.00 90.44 86 GLU A C 1
ATOM 667 O O . GLU A 1 86 ? -4.537 -15.627 33.414 1.00 90.44 86 GLU A O 1
ATOM 672 N N . THR A 1 87 ? -6.084 -14.029 33.763 1.00 88.44 87 THR A N 1
ATOM 673 C CA . THR A 1 87 ? -7.049 -14.520 32.765 1.00 88.44 87 THR A CA 1
ATOM 674 C C . THR A 1 87 ? -6.563 -14.346 31.327 1.00 88.44 87 THR A C 1
ATOM 676 O O . THR A 1 87 ? -6.942 -15.129 30.459 1.00 88.44 87 THR A O 1
ATOM 679 N N . ARG A 1 88 ? -5.708 -13.340 31.075 1.00 88.38 88 ARG A N 1
ATOM 680 C CA . ARG A 1 88 ? -5.267 -12.908 29.733 1.00 88.38 88 ARG A CA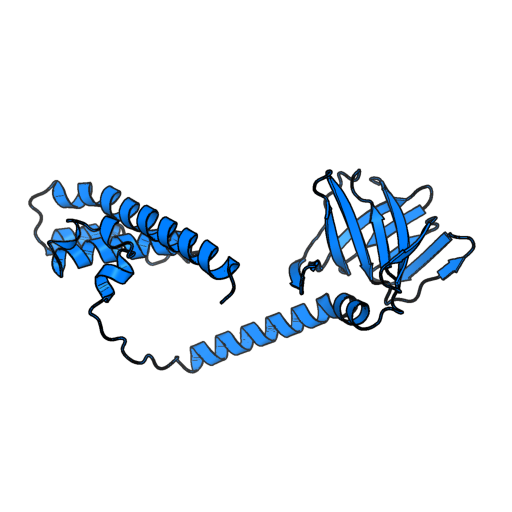 1
ATOM 681 C C . ARG A 1 88 ? -6.416 -12.551 28.779 1.00 88.38 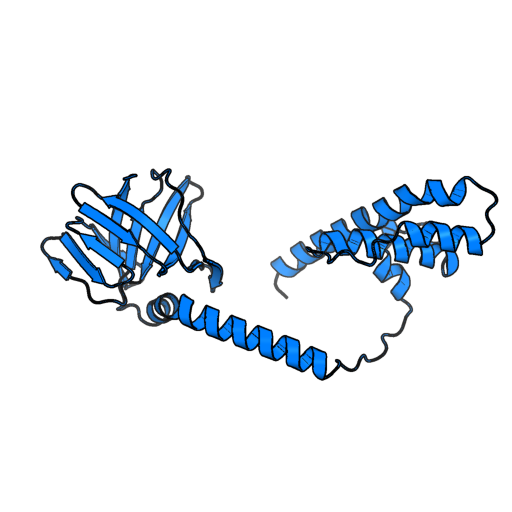88 ARG A C 1
ATOM 683 O O . ARG A 1 88 ? -6.233 -12.598 27.565 1.00 88.38 88 ARG A O 1
ATOM 690 N N . LEU A 1 89 ? -7.581 -12.218 29.326 1.00 90.75 89 LEU A N 1
ATOM 691 C CA . LEU A 1 89 ? -8.734 -11.725 28.582 1.00 90.75 89 LEU A CA 1
ATOM 692 C C . LEU A 1 89 ? -8.736 -10.195 28.594 1.00 90.75 89 LEU A C 1
ATOM 694 O O . LEU A 1 89 ? -8.311 -9.582 29.577 1.00 90.75 89 LEU A O 1
ATOM 698 N N . THR A 1 90 ? -9.243 -9.578 27.527 1.00 90.69 90 THR A N 1
ATOM 699 C CA . THR A 1 90 ? -9.581 -8.148 27.552 1.00 90.69 90 THR A CA 1
ATOM 700 C C . THR A 1 90 ? -10.746 -7.906 28.521 1.00 90.69 90 THR A C 1
ATOM 702 O O . THR A 1 90 ? -11.455 -8.841 28.904 1.00 90.69 90 THR A O 1
ATOM 705 N N . LEU A 1 91 ? -10.984 -6.657 28.938 1.00 91.69 91 LEU A N 1
ATOM 706 C CA . LEU A 1 91 ? -12.149 -6.342 29.782 1.00 91.69 91 LEU A CA 1
ATOM 707 C C . LEU A 1 91 ? -13.471 -6.678 29.078 1.00 91.69 91 LEU A C 1
ATOM 709 O O . LEU A 1 91 ? -14.402 -7.164 29.720 1.00 91.69 91 LEU A O 1
ATOM 713 N N . VAL A 1 92 ? -13.529 -6.474 27.760 1.00 91.44 92 VAL A N 1
ATOM 714 C CA . VAL A 1 92 ? -14.686 -6.822 26.927 1.00 91.44 92 VAL A CA 1
ATOM 715 C C . VAL A 1 92 ? -14.891 -8.336 26.907 1.00 91.44 92 VAL A C 1
ATOM 717 O O . VAL A 1 92 ? -15.989 -8.806 27.201 1.00 91.44 92 VAL A O 1
ATOM 720 N N . ASP A 1 93 ? -13.835 -9.112 26.657 1.00 91.88 93 ASP A N 1
ATOM 721 C CA . ASP A 1 93 ? -13.914 -10.577 26.666 1.00 91.88 93 ASP A CA 1
ATOM 722 C C . ASP A 1 93 ? -14.317 -11.112 28.044 1.00 91.88 93 ASP A C 1
ATOM 724 O O . ASP A 1 93 ? -15.134 -12.024 28.152 1.00 91.88 93 ASP A O 1
ATOM 728 N N . LEU A 1 94 ? -13.780 -10.531 29.121 1.00 93.56 94 LEU A N 1
ATOM 729 C CA . LEU A 1 94 ? -14.118 -10.913 30.491 1.00 93.56 94 LEU A CA 1
ATOM 730 C C . LEU A 1 94 ? -15.600 -10.644 30.808 1.00 93.56 94 LEU A C 1
ATOM 732 O O . LEU A 1 94 ? -16.276 -11.466 31.443 1.00 93.56 94 LEU A O 1
ATOM 736 N N . LEU A 1 95 ? -16.110 -9.495 30.360 1.00 93.62 95 LEU A N 1
ATOM 737 C CA . LEU A 1 95 ? -17.516 -9.125 30.492 1.00 93.62 95 LEU A CA 1
ATOM 738 C C . LEU A 1 95 ? -18.412 -10.112 29.735 1.00 93.62 95 LEU A C 1
ATOM 740 O O . LEU A 1 95 ? -19.418 -10.567 30.281 1.00 93.62 95 LEU A O 1
ATOM 744 N N . LEU A 1 96 ? -18.019 -10.474 28.513 1.00 92.12 96 LEU A N 1
ATOM 745 C CA . LEU A 1 96 ? -18.824 -11.273 27.592 1.00 92.12 96 LEU A CA 1
ATOM 746 C C . LEU A 1 96 ? -18.593 -12.789 27.684 1.00 92.12 96 LEU A C 1
ATOM 748 O O . LEU A 1 96 ? -19.325 -13.526 27.032 1.00 92.12 96 LEU A O 1
ATOM 752 N N . MET A 1 97 ? -17.651 -13.286 28.499 1.00 89.81 97 MET A N 1
ATOM 753 C CA . MET A 1 97 ? -17.264 -14.714 28.496 1.00 89.81 97 MET A CA 1
ATOM 754 C C . MET A 1 97 ? -18.432 -15.693 28.717 1.00 89.81 97 MET A C 1
ATOM 756 O O . MET A 1 97 ? -18.389 -16.822 28.237 1.00 89.81 97 MET A O 1
ATOM 760 N N . ASP A 1 98 ? -19.459 -15.262 29.457 1.00 87.44 98 ASP A N 1
ATOM 761 C CA . ASP A 1 98 ? -20.642 -16.066 29.800 1.00 87.44 98 ASP A CA 1
ATOM 762 C C . ASP A 1 98 ? -21.889 -15.635 29.010 1.00 87.44 98 ASP A C 1
ATOM 764 O O . ASP A 1 98 ? -22.990 -16.146 29.229 1.00 87.44 98 ASP A O 1
ATOM 768 N N . VAL A 1 99 ? -21.736 -14.668 28.104 1.00 87.75 99 VAL A N 1
ATOM 769 C CA . VAL A 1 99 ? -22.813 -14.161 27.260 1.00 87.75 99 VAL A CA 1
ATOM 770 C C . VAL A 1 99 ? -22.854 -15.010 25.999 1.00 87.75 99 VAL A C 1
ATOM 772 O O . VAL A 1 99 ? -21.914 -15.028 25.210 1.00 87.75 99 VAL A O 1
ATOM 775 N N . GLN A 1 100 ? -23.962 -15.721 25.798 1.00 84.62 100 GLN A N 1
ATOM 776 C CA . GLN A 1 100 ? -24.197 -16.416 24.536 1.00 84.62 100 GLN A CA 1
ATOM 777 C C . GLN A 1 100 ? -24.377 -15.374 23.427 1.00 84.62 100 GLN A C 1
ATOM 779 O O . GLN A 1 100 ? -25.283 -14.539 23.547 1.00 84.62 100 GLN A O 1
ATOM 784 N N . PRO A 1 101 ? -23.556 -15.406 22.361 1.00 79.88 101 PRO A N 1
ATOM 785 C CA . PRO A 1 101 ? -23.768 -14.549 21.211 1.00 79.88 101 PRO A CA 1
ATOM 786 C C . PRO A 1 101 ? -25.176 -14.785 20.685 1.00 79.88 101 PRO A C 1
ATOM 788 O O . PRO A 1 101 ? -25.589 -15.921 20.442 1.00 79.88 101 PRO A O 1
ATOM 791 N N . LYS A 1 102 ? -25.938 -13.708 20.542 1.00 82.69 102 LYS A N 1
ATOM 792 C CA . LYS A 1 102 ? -27.156 -13.773 19.754 1.00 82.69 102 LYS A CA 1
ATOM 793 C C . LYS A 1 102 ? -26.726 -13.733 18.296 1.00 82.69 102 LYS A C 1
ATOM 795 O O . LYS A 1 102 ? -25.903 -12.890 17.951 1.00 82.69 102 LYS A O 1
ATOM 800 N N . ASP A 1 103 ? -27.287 -14.613 17.472 1.00 76.44 103 ASP A N 1
ATOM 801 C CA . ASP A 1 103 ? -27.121 -14.507 16.025 1.00 76.44 103 ASP A CA 1
ATOM 802 C C . ASP A 1 103 ? -27.586 -13.117 15.595 1.00 76.44 103 ASP A C 1
ATOM 804 O O . ASP A 1 103 ? -28.776 -12.783 15.678 1.00 76.44 103 ASP A O 1
ATOM 808 N N . ASP A 1 104 ? -26.620 -12.291 15.207 1.00 74.94 104 ASP A N 1
ATOM 809 C CA . ASP A 1 104 ? -26.890 -10.996 14.625 1.00 74.94 104 ASP A CA 1
A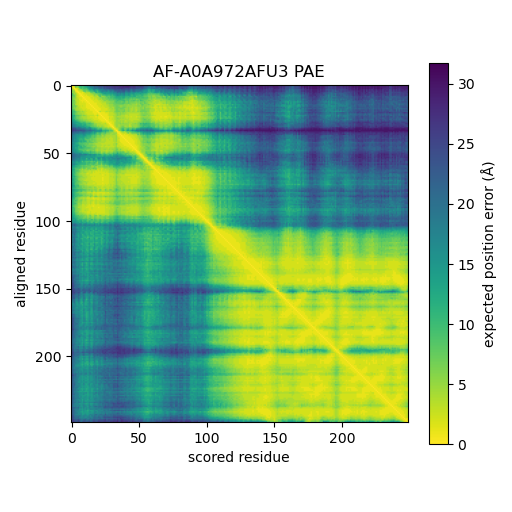TOM 810 C C . ASP A 1 104 ? -27.192 -11.209 13.146 1.00 74.94 104 ASP A C 1
ATOM 812 O O . ASP A 1 104 ? -26.434 -11.854 12.415 1.00 74.94 104 ASP A O 1
ATOM 816 N N . GLN A 1 105 ? -28.343 -10.714 12.706 1.00 78.88 105 GLN A N 1
ATOM 817 C CA . GLN A 1 105 ? -28.653 -10.703 11.288 1.00 78.88 105 GLN A CA 1
ATOM 818 C C . GLN A 1 105 ? -28.071 -9.419 10.732 1.00 78.88 105 GLN A C 1
ATOM 820 O O . GLN A 1 105 ? -28.586 -8.339 11.019 1.00 78.88 105 GLN A O 1
ATOM 825 N N . MET A 1 106 ? -27.003 -9.563 9.942 1.00 79.00 106 MET A N 1
ATOM 826 C CA . MET A 1 106 ? -26.399 -8.466 9.191 1.00 79.00 106 MET A CA 1
ATOM 827 C C . MET A 1 106 ? -27.512 -7.613 8.582 1.00 79.00 106 MET A C 1
ATOM 829 O O . MET A 1 106 ? -28.352 -8.123 7.837 1.00 79.00 106 MET A O 1
ATOM 833 N N . ASN A 1 107 ? -27.540 -6.326 8.930 1.00 88.00 107 ASN A N 1
ATOM 834 C CA . ASN A 1 107 ? -28.518 -5.415 8.360 1.00 88.00 107 ASN A CA 1
ATOM 835 C C . ASN A 1 107 ? -28.324 -5.408 6.830 1.00 88.00 107 ASN A C 1
ATOM 837 O O . ASN A 1 107 ? -27.230 -5.050 6.381 1.00 88.00 107 ASN A O 1
ATOM 841 N N . PRO A 1 108 ? -29.345 -5.773 6.028 1.00 89.50 108 PRO A N 1
ATOM 842 C CA . PRO A 1 108 ? -29.207 -5.843 4.576 1.00 89.50 108 PRO A CA 1
ATOM 843 C C . PRO A 1 108 ? -28.746 -4.525 3.942 1.00 89.50 108 PRO A C 1
ATOM 845 O O . PRO A 1 108 ? -28.027 -4.544 2.946 1.00 89.50 108 PRO A O 1
ATOM 848 N N . ASP A 1 109 ? -29.114 -3.379 4.526 1.00 90.88 109 ASP A N 1
ATOM 849 C CA . ASP A 1 109 ? -28.673 -2.067 4.049 1.00 90.88 109 ASP A CA 1
ATOM 850 C C . ASP A 1 109 ? -27.187 -1.838 4.326 1.00 90.88 109 ASP A C 1
ATOM 852 O O . ASP A 1 109 ? -26.471 -1.356 3.450 1.00 90.88 109 ASP A O 1
ATOM 856 N N . THR A 1 110 ? -26.705 -2.222 5.511 1.00 85.19 110 THR A N 1
ATOM 857 C CA . THR A 1 110 ? -25.277 -2.164 5.850 1.00 85.19 110 THR A CA 1
ATOM 858 C C . THR A 1 110 ? -24.476 -3.108 4.963 1.00 85.19 110 THR A C 1
ATOM 860 O O . THR A 1 110 ? -23.456 -2.701 4.417 1.00 85.19 110 THR A O 1
ATOM 863 N N . GLU A 1 111 ? -24.955 -4.339 4.759 1.00 88.94 111 GLU A N 1
ATOM 864 C CA . GLU A 1 111 ? -24.305 -5.305 3.871 1.00 88.94 111 GLU A CA 1
ATOM 865 C C . GLU A 1 111 ? -24.182 -4.753 2.449 1.00 88.94 111 GLU A C 1
ATOM 867 O O . GLU A 1 111 ? -23.115 -4.823 1.838 1.00 88.94 111 GLU A O 1
ATOM 872 N N . ARG A 1 112 ? -25.270 -4.174 1.930 1.00 93.19 112 ARG A N 1
ATOM 873 C CA . ARG A 1 112 ? -25.299 -3.566 0.602 1.00 93.19 112 ARG A CA 1
ATOM 874 C C . ARG A 1 112 ? -24.313 -2.405 0.500 1.00 93.19 112 ARG A C 1
ATOM 876 O O . ARG A 1 112 ? -23.546 -2.378 -0.453 1.00 93.19 112 ARG A O 1
ATOM 883 N N . LEU A 1 113 ? -24.305 -1.486 1.466 1.00 92.12 113 LEU A N 1
ATOM 884 C CA . LEU A 1 113 ? -23.398 -0.332 1.461 1.00 92.12 113 LEU A CA 1
ATOM 885 C C . LEU A 1 113 ? -21.928 -0.760 1.518 1.00 92.12 113 LEU A C 1
ATOM 887 O O . LEU A 1 113 ? -21.123 -0.280 0.728 1.00 92.12 113 LEU A O 1
ATOM 891 N N . VAL A 1 114 ? -21.586 -1.705 2.399 1.00 89.50 114 VAL A N 1
ATOM 892 C CA . VAL A 1 114 ? -20.223 -2.252 2.486 1.00 89.50 114 VAL A CA 1
ATOM 893 C C . VAL A 1 114 ? -19.832 -2.921 1.172 1.00 89.50 114 VAL A C 1
ATOM 895 O O . VAL A 1 114 ? -18.725 -2.720 0.682 1.00 89.50 114 VAL A O 1
ATOM 898 N N . ARG A 1 115 ? -20.736 -3.698 0.570 1.00 93.62 115 ARG A N 1
ATOM 899 C CA . ARG A 1 115 ? -20.486 -4.359 -0.713 1.00 93.62 115 ARG A CA 1
ATOM 900 C C . ARG A 1 115 ? -20.269 -3.354 -1.841 1.00 93.62 115 ARG A C 1
ATOM 902 O O . ARG A 1 115 ? -19.318 -3.516 -2.597 1.00 93.62 115 ARG A O 1
ATOM 909 N N . GLU A 1 116 ? -21.117 -2.335 -1.949 1.00 93.44 116 GLU A N 1
ATOM 910 C CA . GLU A 1 116 ? -21.000 -1.278 -2.960 1.00 93.44 116 GLU A CA 1
ATOM 911 C C . GLU A 1 116 ? -19.667 -0.530 -2.838 1.00 93.44 116 GLU A C 1
ATOM 913 O O . GLU A 1 116 ? -18.983 -0.346 -3.847 1.00 93.44 116 GLU A O 1
ATOM 918 N N . GLU A 1 117 ? -19.266 -0.181 -1.612 1.00 91.44 117 GLU A N 1
ATOM 919 C CA . GLU A 1 117 ? -17.995 0.491 -1.330 1.00 91.44 117 GLU A CA 1
ATOM 920 C C . GLU A 1 117 ? -16.799 -0.401 -1.688 1.00 91.44 117 GLU A C 1
ATOM 922 O O . GLU A 1 117 ? -15.905 0.008 -2.426 1.00 91.44 117 GLU A O 1
ATOM 927 N N . VAL A 1 118 ? -16.807 -1.663 -1.245 1.00 88.56 118 VAL A N 1
ATOM 928 C CA . VAL A 1 118 ? -15.746 -2.632 -1.564 1.00 88.56 118 VAL A CA 1
ATOM 929 C C . VAL A 1 118 ? -15.635 -2.844 -3.072 1.00 88.56 118 VAL A C 1
ATOM 931 O O . VAL A 1 118 ? -14.534 -2.895 -3.617 1.00 88.56 118 VAL A O 1
ATOM 934 N N . GLU A 1 119 ? -16.759 -2.970 -3.773 1.00 92.75 119 GLU A N 1
ATOM 935 C CA . GLU A 1 119 ? -16.761 -3.109 -5.225 1.00 92.75 119 GLU A CA 1
ATOM 936 C C . GLU A 1 119 ? -16.238 -1.852 -5.925 1.00 92.75 119 GLU A C 1
ATOM 938 O O . GLU A 1 119 ? -15.528 -1.971 -6.924 1.00 92.75 119 GLU A O 1
ATOM 943 N N . GLN A 1 120 ? -16.560 -0.658 -5.425 1.00 89.31 120 GLN A N 1
ATOM 944 C CA . GLN A 1 120 ? -16.029 0.591 -5.958 1.00 89.31 120 GLN A CA 1
ATOM 945 C C . GLN A 1 120 ? -14.514 0.682 -5.768 1.00 89.31 120 GLN A C 1
ATOM 947 O O . GLN A 1 120 ? -13.799 0.845 -6.757 1.00 89.31 120 GLN A O 1
ATOM 952 N N . VAL A 1 1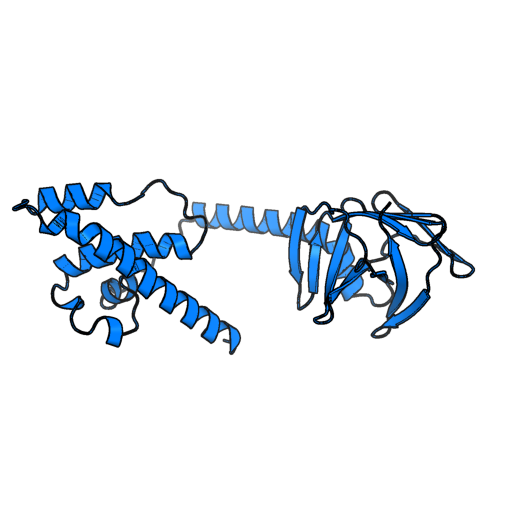21 ? -14.027 0.480 -4.543 1.00 86.50 121 VAL A N 1
ATOM 953 C CA . VAL A 1 121 ? -12.592 0.495 -4.227 1.00 86.50 121 VAL A CA 1
ATOM 954 C C . VAL A 1 121 ? -11.841 -0.544 -5.057 1.00 86.50 121 VAL A C 1
ATOM 956 O O . VAL A 1 121 ? -10.794 -0.241 -5.624 1.00 86.50 121 VAL A O 1
ATOM 959 N N . ASN A 1 122 ? -12.385 -1.755 -5.206 1.00 86.38 122 ASN A N 1
ATOM 960 C CA . ASN A 1 122 ? -11.760 -2.800 -6.016 1.00 86.38 122 ASN A CA 1
ATOM 961 C C . ASN A 1 122 ? -11.715 -2.451 -7.508 1.00 86.38 122 ASN A C 1
ATOM 963 O O . ASN A 1 122 ? -10.739 -2.795 -8.175 1.00 86.38 122 ASN A O 1
ATOM 967 N N . ARG A 1 123 ? -12.742 -1.783 -8.050 1.00 88.75 123 ARG A N 1
ATOM 968 C CA . ARG A 1 123 ? -12.719 -1.309 -9.444 1.00 88.75 123 ARG A CA 1
ATOM 969 C C . ARG A 1 123 ? -11.643 -0.246 -9.641 1.00 88.75 123 ARG A C 1
ATOM 971 O O . ARG A 1 123 ? -10.824 -0.385 -10.544 1.00 88.75 123 ARG A O 1
ATOM 978 N N . GLU A 1 124 ? -11.614 0.764 -8.777 1.00 86.44 124 GLU A N 1
ATOM 979 C CA . GLU A 1 124 ? -10.645 1.863 -8.853 1.00 86.44 124 GLU A CA 1
ATOM 980 C C . GLU A 1 124 ? -9.203 1.361 -8.669 1.00 86.44 124 GLU A C 1
ATOM 982 O O . GLU A 1 124 ? -8.322 1.677 -9.472 1.00 86.44 124 GLU A O 1
ATOM 987 N N . ALA A 1 125 ? -8.964 0.510 -7.667 1.00 86.00 125 ALA A N 1
ATOM 988 C CA . ALA A 1 125 ? -7.665 -0.120 -7.450 1.00 86.00 125 ALA A CA 1
ATOM 989 C C . ALA A 1 125 ? -7.281 -1.038 -8.621 1.00 86.00 125 ALA A C 1
ATOM 991 O O . ALA A 1 125 ? -6.134 -1.031 -9.060 1.00 86.00 125 ALA A O 1
ATOM 992 N N . GLY A 1 126 ? -8.232 -1.799 -9.171 1.00 87.31 126 GLY A N 1
ATOM 993 C CA . GLY A 1 126 ? -8.002 -2.679 -10.316 1.00 87.31 126 GLY A CA 1
ATOM 994 C C . GLY A 1 126 ? -7.513 -1.929 -11.556 1.00 87.31 126 GLY A C 1
ATOM 995 O O . GLY A 1 126 ? -6.567 -2.373 -12.207 1.00 87.31 126 GLY A O 1
ATOM 996 N N . GLU A 1 127 ? -8.100 -0.769 -11.858 1.00 88.31 127 GLU A N 1
ATOM 997 C CA . GLU A 1 127 ? -7.641 0.092 -12.953 1.00 88.31 127 GLU A CA 1
ATOM 998 C C . GLU A 1 127 ? -6.224 0.618 -12.699 1.00 88.31 127 GLU A C 1
ATOM 1000 O O . GLU A 1 127 ? -5.358 0.502 -13.570 1.00 88.31 127 GLU A O 1
ATOM 1005 N N . GLN A 1 128 ? -5.956 1.120 -11.490 1.00 89.62 128 GLN A N 1
ATOM 1006 C CA . GLN A 1 128 ? -4.640 1.643 -11.114 1.00 89.62 128 GLN A CA 1
ATOM 1007 C C . GLN A 1 128 ? -3.550 0.563 -11.146 1.00 89.62 128 GLN A C 1
ATOM 1009 O O . GLN A 1 128 ? -2.423 0.831 -11.558 1.00 89.62 128 GLN A O 1
ATOM 1014 N N . LEU A 1 129 ? -3.862 -0.662 -10.730 1.00 93.00 129 LEU A N 1
ATOM 1015 C CA . LEU A 1 129 ? -2.904 -1.766 -10.631 1.00 93.00 129 LEU A CA 1
ATOM 1016 C C . LEU A 1 129 ? -2.755 -2.561 -11.935 1.00 93.00 129 LEU A C 1
ATOM 1018 O O . LEU A 1 129 ? -1.887 -3.431 -12.017 1.00 93.00 129 LEU A O 1
ATOM 1022 N N . SER A 1 130 ? -3.572 -2.277 -12.951 1.00 93.00 130 SER A N 1
ATOM 1023 C CA . SER A 1 130 ? -3.668 -3.069 -14.183 1.00 93.00 130 SER A CA 1
ATOM 1024 C C . SER A 1 130 ? -2.316 -3.327 -14.862 1.00 93.00 130 SER A C 1
ATOM 1026 O O . SER A 1 130 ? -2.024 -4.468 -15.226 1.00 93.00 130 SER A O 1
ATOM 1028 N N . ASP A 1 131 ? -1.453 -2.314 -14.967 1.00 94.12 131 ASP A N 1
ATOM 1029 C CA . ASP A 1 131 ? -0.119 -2.450 -15.563 1.00 94.12 131 ASP A CA 1
ATOM 1030 C C . ASP A 1 131 ? 0.817 -3.337 -14.734 1.00 94.12 131 ASP A C 1
ATOM 1032 O O . ASP A 1 131 ? 1.568 -4.140 -15.294 1.00 94.12 131 ASP A O 1
ATOM 1036 N N . ILE A 1 132 ? 0.746 -3.241 -13.404 1.00 95.31 132 ILE A N 1
ATOM 1037 C CA . ILE A 1 132 ? 1.538 -4.075 -12.494 1.00 95.31 132 ILE A CA 1
ATOM 1038 C C . ILE A 1 132 ? 1.078 -5.529 -12.596 1.00 95.31 132 ILE A C 1
ATOM 1040 O O . ILE A 1 132 ? 1.901 -6.426 -12.775 1.00 95.31 132 ILE A O 1
ATOM 1044 N N . LEU A 1 133 ? -0.235 -5.769 -12.536 1.00 93.81 133 LEU A N 1
ATOM 1045 C CA . LEU A 1 133 ? -0.816 -7.108 -12.636 1.00 93.81 133 LEU A CA 1
ATOM 1046 C C . LEU A 1 133 ? -0.489 -7.753 -13.986 1.00 93.81 133 LEU A C 1
ATOM 1048 O O . LEU A 1 133 ? 0.036 -8.867 -14.028 1.00 93.81 133 LEU A O 1
ATOM 1052 N N . ARG A 1 134 ? -0.682 -7.016 -15.085 1.00 93.94 134 ARG A N 1
ATOM 1053 C CA . ARG A 1 134 ? -0.313 -7.471 -16.430 1.00 93.94 134 ARG A CA 1
ATOM 1054 C C . ARG A 1 134 ? 1.165 -7.821 -16.512 1.00 93.94 134 ARG A C 1
ATOM 1056 O O . ARG A 1 134 ? 1.526 -8.850 -17.082 1.00 93.94 134 ARG A O 1
ATOM 1063 N N . ALA A 1 135 ? 2.028 -6.974 -15.960 1.00 94.50 135 ALA A N 1
ATOM 1064 C CA . ALA A 1 135 ? 3.450 -7.231 -15.985 1.00 94.50 135 ALA A CA 1
ATOM 1065 C C . ALA A 1 135 ? 3.814 -8.450 -15.136 1.00 94.50 135 ALA A C 1
ATOM 1067 O O . ALA A 1 135 ? 4.686 -9.204 -15.545 1.00 94.50 135 ALA A O 1
ATOM 1068 N N . ARG A 1 136 ? 3.170 -8.698 -13.993 1.00 91.62 136 ARG A N 1
ATOM 1069 C CA . ARG A 1 136 ? 3.397 -9.912 -13.185 1.00 91.62 136 ARG A CA 1
ATOM 1070 C C . ARG A 1 136 ? 3.034 -11.193 -13.933 1.00 91.62 136 ARG A C 1
ATOM 1072 O O . ARG A 1 136 ? 3.775 -12.170 -13.842 1.00 91.62 136 ARG A O 1
ATOM 1079 N N . GLU A 1 137 ? 1.940 -11.178 -14.686 1.00 93.12 137 GLU A N 1
ATOM 1080 C CA . GLU A 1 137 ? 1.471 -12.329 -15.465 1.00 93.12 137 GLU A CA 1
ATOM 1081 C C . GLU A 1 137 ? 2.287 -12.560 -16.748 1.00 93.12 137 GLU A C 1
ATOM 1083 O O . GLU A 1 137 ? 2.518 -13.707 -17.138 1.00 93.12 137 GLU A O 1
ATOM 1088 N N . ASP A 1 138 ? 2.771 -11.492 -17.390 1.00 95.69 138 ASP A N 1
ATOM 1089 C CA . ASP A 1 138 ? 3.516 -11.557 -18.649 1.00 95.69 138 ASP A CA 1
ATOM 1090 C C . ASP A 1 138 ? 4.961 -11.058 -18.501 1.00 95.69 138 ASP A C 1
ATOM 1092 O O . ASP A 1 138 ? 5.256 -9.866 -18.591 1.00 95.69 138 ASP A O 1
ATOM 1096 N N . LYS A 1 139 ? 5.905 -12.001 -18.375 1.00 95.44 139 LYS A N 1
ATOM 1097 C CA . LYS A 1 139 ? 7.351 -11.717 -18.280 1.00 95.44 139 LYS A CA 1
ATOM 1098 C C . LYS A 1 139 ? 7.951 -11.040 -19.519 1.00 95.44 139 LYS A C 1
ATOM 1100 O O . LYS A 1 139 ? 9.102 -10.611 -19.465 1.00 95.44 139 LYS A O 1
ATOM 1105 N N . ARG A 1 140 ? 7.209 -10.946 -20.629 1.00 95.94 140 ARG A N 1
ATOM 1106 C CA . ARG A 1 140 ? 7.631 -10.183 -21.815 1.00 95.94 140 ARG A CA 1
ATOM 1107 C C . ARG A 1 140 ? 7.476 -8.679 -21.616 1.00 95.94 140 ARG A C 1
ATOM 1109 O O . ARG A 1 140 ? 8.067 -7.933 -22.388 1.00 95.94 140 ARG A O 1
ATOM 1116 N N . VAL A 1 141 ? 6.701 -8.237 -20.621 1.00 97.44 141 VAL A N 1
ATOM 1117 C CA . VAL A 1 141 ? 6.624 -6.826 -20.231 1.00 97.44 141 VAL A CA 1
ATOM 1118 C C . VAL A 1 141 ? 7.903 -6.469 -19.466 1.00 97.44 141 VAL A C 1
ATOM 1120 O O . VAL A 1 141 ? 8.105 -6.976 -18.356 1.00 97.44 141 VAL A O 1
ATOM 1123 N N . PRO A 1 142 ? 8.784 -5.622 -20.027 1.00 97.69 142 PRO A N 1
ATOM 1124 C CA . PRO A 1 142 ? 10.016 -5.257 -19.356 1.00 97.69 142 PRO A CA 1
ATOM 1125 C C . PRO A 1 142 ? 9.753 -4.282 -18.210 1.00 97.69 142 PRO A C 1
ATOM 1127 O O . PRO A 1 142 ? 8.714 -3.621 -18.151 1.00 97.69 142 PRO A O 1
ATOM 1130 N N . TYR A 1 143 ? 10.723 -4.181 -17.306 1.00 98.00 143 TYR A N 1
ATOM 1131 C CA . TYR A 1 143 ? 10.741 -3.162 -16.258 1.00 98.00 143 TYR A CA 1
ATOM 1132 C 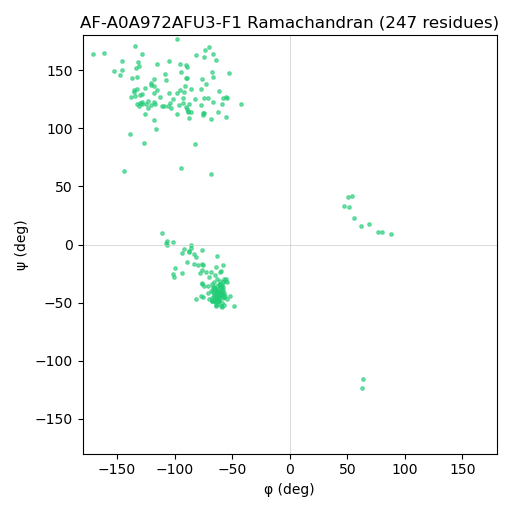C . TYR A 1 143 ? 11.811 -2.119 -16.523 1.00 98.00 143 TYR A C 1
ATOM 1134 O O . TYR A 1 143 ? 12.883 -2.440 -17.029 1.00 98.00 143 TYR A O 1
ATOM 1142 N N . LEU A 1 144 ? 11.535 -0.882 -16.126 1.00 98.12 144 LEU A N 1
ATOM 1143 C CA . LEU A 1 144 ? 12.565 0.107 -15.852 1.00 98.12 144 LEU A CA 1
ATOM 1144 C C . LEU A 1 144 ? 12.807 0.140 -14.342 1.00 98.12 144 LEU A C 1
ATOM 1146 O O . LEU A 1 144 ? 11.931 0.561 -13.590 1.00 98.12 144 LEU A O 1
ATOM 1150 N N . ARG A 1 145 ? 13.992 -0.297 -13.914 1.00 97.50 145 ARG A N 1
ATOM 1151 C CA . ARG A 1 145 ? 14.501 -0.114 -12.556 1.00 97.50 145 ARG A CA 1
ATOM 1152 C C . ARG A 1 145 ? 15.253 1.208 -12.472 1.00 97.50 145 ARG A C 1
ATOM 1154 O O . ARG A 1 145 ? 16.317 1.360 -13.077 1.00 97.50 145 ARG A O 1
ATOM 1161 N N . VAL A 1 146 ? 14.717 2.134 -11.693 1.00 96.19 146 VAL A N 1
ATOM 1162 C CA . VAL A 1 146 ? 15.333 3.420 -11.376 1.00 96.19 146 VAL A CA 1
ATOM 1163 C C . VAL A 1 146 ? 15.908 3.340 -9.966 1.00 96.19 146 VAL A C 1
ATOM 1165 O O . VAL A 1 146 ? 15.171 3.144 -9.006 1.00 96.19 146 VAL A O 1
ATOM 1168 N N . ASP A 1 147 ? 17.220 3.481 -9.842 1.00 95.00 147 ASP A N 1
ATOM 1169 C CA . ASP A 1 147 ? 17.884 3.703 -8.558 1.00 95.00 147 ASP A CA 1
ATOM 1170 C C . ASP A 1 147 ? 17.641 5.151 -8.123 1.00 95.00 147 ASP A C 1
ATOM 1172 O O . ASP A 1 147 ? 18.091 6.092 -8.782 1.00 95.00 147 ASP A O 1
ATOM 1176 N N . ILE A 1 148 ? 16.879 5.301 -7.042 1.00 92.31 148 ILE A N 1
ATOM 1177 C CA . ILE A 1 148 ? 16.461 6.575 -6.455 1.00 92.31 148 ILE A CA 1
ATOM 1178 C C . ILE A 1 148 ? 17.136 6.828 -5.099 1.00 92.31 148 ILE A C 1
ATOM 1180 O O . ILE A 1 148 ? 16.780 7.790 -4.424 1.00 92.31 148 ILE A O 1
ATOM 1184 N N . GLY A 1 149 ? 18.132 6.026 -4.700 1.00 87.06 149 GLY A N 1
ATOM 1185 C CA . GLY A 1 149 ? 18.747 6.104 -3.367 1.00 87.06 149 GLY A CA 1
ATOM 1186 C C . GLY A 1 149 ? 19.401 7.453 -3.042 1.00 87.06 149 GLY A C 1
ATOM 1187 O O . GLY A 1 149 ? 19.522 7.824 -1.879 1.00 87.06 149 GLY A O 1
ATOM 1188 N N . THR A 1 150 ? 19.795 8.220 -4.065 1.00 83.94 150 THR A N 1
ATOM 1189 C CA . THR A 1 150 ? 20.389 9.561 -3.898 1.00 83.94 150 THR A CA 1
ATOM 1190 C C . THR A 1 150 ? 19.429 10.721 -4.161 1.00 83.94 150 THR A C 1
ATOM 1192 O O . THR A 1 150 ? 19.857 11.872 -4.133 1.00 83.94 150 THR A O 1
ATOM 1195 N N . VAL A 1 151 ? 18.162 10.439 -4.471 1.00 85.44 151 VAL A N 1
ATOM 1196 C CA . VAL A 1 151 ? 17.156 11.457 -4.795 1.00 85.44 151 VAL A CA 1
ATOM 1197 C C . VAL A 1 151 ? 16.506 11.939 -3.500 1.00 85.44 151 VAL A C 1
ATOM 1199 O O . VAL A 1 151 ? 15.926 11.143 -2.767 1.00 85.44 151 VAL A O 1
ATOM 1202 N N . ALA A 1 152 ? 16.592 13.239 -3.214 1.00 73.88 152 ALA A N 1
ATOM 1203 C CA . ALA A 1 152 ? 15.969 13.846 -2.036 1.00 73.88 152 ALA A CA 1
ATOM 1204 C C . ALA A 1 152 ? 14.565 14.421 -2.315 1.00 73.88 152 ALA A C 1
ATOM 1206 O O . ALA A 1 152 ? 13.886 14.868 -1.388 1.00 73.88 152 ALA A O 1
ATOM 1207 N N . SER A 1 153 ? 14.133 14.452 -3.579 1.00 68.88 153 SER A N 1
ATOM 1208 C CA . SER A 1 153 ? 12.842 15.016 -3.985 1.00 68.88 153 SER A CA 1
ATOM 1209 C C . SER A 1 153 ? 11.633 14.226 -3.470 1.00 68.88 153 SER A C 1
ATOM 1211 O O . SER A 1 153 ? 11.624 12.996 -3.436 1.00 68.88 153 SER A O 1
ATOM 1213 N N . SER A 1 154 ? 10.566 14.953 -3.129 1.00 76.25 154 SER A N 1
ATOM 1214 C CA . SER A 1 154 ? 9.250 14.383 -2.824 1.00 76.25 154 SER A CA 1
ATOM 1215 C C . SER A 1 154 ? 8.600 13.771 -4.067 1.00 76.25 154 SER A C 1
ATOM 1217 O O . SER A 1 154 ? 8.768 14.287 -5.173 1.00 76.25 154 SER A O 1
ATOM 1219 N N . TYR A 1 155 ? 7.799 12.725 -3.874 1.00 86.50 155 TYR A N 1
ATOM 1220 C CA . TYR A 1 155 ? 6.927 12.161 -4.904 1.00 86.50 155 TYR A CA 1
ATOM 1221 C C . TYR A 1 155 ? 5.455 12.324 -4.514 1.00 86.50 155 TYR A C 1
ATOM 1223 O O . TYR A 1 155 ? 5.117 12.440 -3.336 1.00 86.50 155 TYR A O 1
ATOM 1231 N N . GLU A 1 156 ? 4.585 12.340 -5.518 1.00 90.12 156 GLU A N 1
ATOM 1232 C CA . GLU A 1 156 ? 3.134 12.271 -5.344 1.00 90.12 156 GLU A CA 1
ATOM 1233 C C . GLU A 1 156 ? 2.685 10.807 -5.334 1.00 90.12 156 GLU A C 1
ATOM 1235 O O . GLU A 1 156 ? 3.231 9.996 -6.084 1.00 90.12 156 GLU A O 1
ATOM 1240 N N . ALA A 1 157 ? 1.692 10.472 -4.510 1.00 91.00 157 ALA A N 1
ATOM 1241 C CA . ALA A 1 157 ? 1.079 9.148 -4.448 1.00 91.00 157 ALA A CA 1
ATOM 1242 C C . ALA A 1 157 ? -0.408 9.257 -4.092 1.00 91.00 157 ALA A C 1
ATOM 1244 O O . ALA A 1 157 ? -0.799 10.121 -3.306 1.00 91.00 157 ALA A O 1
ATOM 1245 N N . ASN A 1 158 ? -1.217 8.354 -4.647 1.00 87.38 158 ASN A N 1
ATOM 1246 C CA . ASN A 1 158 ? -2.650 8.253 -4.359 1.00 87.38 158 ASN A CA 1
ATOM 1247 C C . ASN A 1 158 ? -2.965 7.127 -3.367 1.00 87.38 158 ASN A C 1
ATOM 1249 O O . ASN A 1 158 ? -3.955 7.213 -2.646 1.00 87.38 158 ASN A O 1
ATOM 1253 N N . GLY A 1 159 ? -2.143 6.079 -3.331 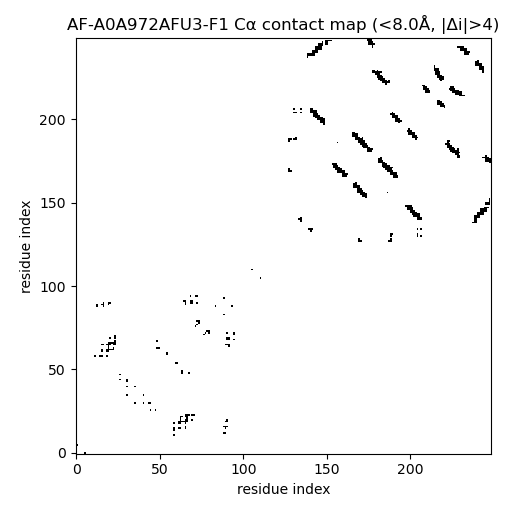1.00 87.31 159 GLY A N 1
ATOM 1254 C CA . GLY A 1 159 ? -2.348 4.932 -2.455 1.00 87.31 159 GLY A CA 1
ATOM 1255 C C . GLY A 1 159 ? -1.151 3.992 -2.447 1.00 87.31 159 GLY A C 1
ATOM 1256 O O . GLY A 1 159 ? -0.294 4.059 -3.329 1.00 87.31 159 GLY A O 1
ATOM 1257 N N . ASN A 1 160 ? -1.111 3.118 -1.443 1.00 90.94 160 ASN A N 1
ATOM 1258 C CA . ASN A 1 160 ? -0.143 2.031 -1.340 1.00 90.94 160 ASN A CA 1
ATOM 1259 C C . ASN A 1 160 ? -0.898 0.715 -1.158 1.00 90.94 160 ASN A C 1
ATOM 1261 O O . ASN A 1 160 ? -1.835 0.639 -0.361 1.00 90.94 160 ASN A O 1
ATOM 1265 N N . TYR A 1 161 ? -0.492 -0.305 -1.904 1.00 90.50 161 TYR A N 1
ATOM 1266 C CA . TYR A 1 161 ? -1.120 -1.618 -1.912 1.00 90.50 161 TYR A CA 1
ATOM 1267 C C . TYR A 1 161 ? -0.051 -2.693 -1.801 1.00 90.50 161 TYR A C 1
ATOM 1269 O O . TYR A 1 161 ? 0.919 -2.692 -2.554 1.00 90.50 161 TYR A O 1
ATOM 1277 N N . LEU A 1 162 ? -0.285 -3.668 -0.928 1.00 89.38 162 LEU A N 1
ATOM 1278 C CA . LEU A 1 162 ? 0.505 -4.889 -0.899 1.00 89.38 162 LEU A CA 1
ATOM 1279 C C . LEU A 1 162 ? -0.119 -5.911 -1.854 1.00 89.38 162 LEU A C 1
ATOM 1281 O O . LEU A 1 162 ? -1.235 -6.381 -1.627 1.00 89.38 162 LEU A O 1
ATOM 1285 N N . VAL A 1 163 ? 0.596 -6.281 -2.918 1.00 86.69 163 VAL A N 1
ATOM 1286 C CA . VAL A 1 163 ? 0.160 -7.333 -3.850 1.00 86.69 163 VAL A CA 1
ATOM 1287 C C . VAL A 1 163 ? 1.180 -8.462 -3.821 1.00 86.69 163 VAL A C 1
ATOM 1289 O O . VAL A 1 163 ? 2.284 -8.358 -4.350 1.00 86.69 163 VAL A O 1
ATOM 1292 N N . GLY A 1 164 ? 0.819 -9.588 -3.206 1.00 86.12 164 GLY A N 1
ATOM 1293 C CA . GLY A 1 164 ? 1.797 -10.629 -2.882 1.00 86.12 164 GLY A CA 1
ATOM 1294 C C . GLY A 1 164 ? 2.830 -10.094 -1.888 1.00 86.12 164 GLY A C 1
ATOM 1295 O O . GLY A 1 164 ? 2.462 -9.760 -0.769 1.00 86.12 164 GLY A O 1
ATOM 1296 N N . GLU A 1 165 ? 4.093 -10.011 -2.304 1.00 86.69 165 GLU A N 1
ATOM 1297 C CA . GLU A 1 165 ? 5.196 -9.465 -1.493 1.00 86.69 165 GLU A CA 1
ATOM 1298 C C . GLU A 1 165 ? 5.654 -8.071 -1.967 1.00 86.69 165 GLU A C 1
ATOM 1300 O O . GLU A 1 165 ? 6.557 -7.492 -1.373 1.00 86.69 165 GLU A O 1
ATOM 1305 N N . ASP A 1 166 ? 5.039 -7.530 -3.026 1.00 89.69 166 ASP A N 1
ATOM 1306 C CA . ASP A 1 166 ? 5.418 -6.241 -3.611 1.00 89.69 166 ASP A CA 1
ATOM 1307 C C . ASP A 1 166 ? 4.614 -5.098 -2.980 1.00 89.69 166 ASP A C 1
ATOM 1309 O O . ASP A 1 166 ? 3.379 -5.157 -2.944 1.00 89.69 166 ASP A O 1
ATOM 1313 N N . ASP A 1 167 ? 5.310 -4.040 -2.560 1.00 92.50 167 ASP A N 1
ATOM 1314 C CA . ASP A 1 167 ? 4.707 -2.761 -2.179 1.00 92.50 167 ASP A CA 1
ATOM 1315 C C . ASP A 1 167 ? 4.521 -1.890 -3.428 1.00 92.50 167 ASP A C 1
ATOM 1317 O O . ASP A 1 167 ? 5.486 -1.516 -4.108 1.00 92.50 167 ASP A O 1
ATOM 1321 N N . ILE A 1 168 ? 3.262 -1.630 -3.774 1.00 94.69 168 ILE A N 1
ATOM 1322 C CA . ILE A 1 168 ? 2.879 -0.890 -4.969 1.00 94.69 168 ILE A CA 1
ATOM 1323 C C . ILE A 1 168 ? 2.331 0.467 -4.568 1.00 94.69 168 ILE A C 1
ATOM 1325 O O . ILE A 1 168 ? 1.261 0.568 -3.969 1.00 94.69 168 ILE A O 1
ATOM 1329 N N . THR A 1 169 ? 2.998 1.515 -5.031 1.00 94.88 169 THR A N 1
ATOM 1330 C CA . THR A 1 169 ? 2.494 2.882 -4.936 1.00 94.88 169 THR A CA 1
ATOM 1331 C C . THR A 1 169 ? 1.730 3.231 -6.207 1.00 94.88 169 THR A C 1
ATOM 1333 O O . THR A 1 169 ? 2.290 3.193 -7.307 1.00 94.88 169 THR A O 1
ATOM 1336 N N . THR A 1 170 ? 0.453 3.591 -6.074 1.00 94.06 170 THR A N 1
ATOM 1337 C CA . THR A 1 170 ? -0.389 4.041 -7.191 1.00 94.06 170 THR A CA 1
ATOM 1338 C C . THR A 1 170 ? -0.412 5.559 -7.290 1.00 94.06 170 THR A C 1
ATOM 1340 O O . THR A 1 170 ? -0.193 6.283 -6.317 1.00 94.06 170 THR A O 1
ATOM 1343 N N . GLY A 1 171 ? -0.679 6.070 -8.494 1.00 92.44 171 GLY A N 1
ATOM 1344 C CA . GLY A 1 171 ? -0.707 7.513 -8.730 1.00 92.44 171 GLY A CA 1
ATOM 1345 C C . GLY A 1 171 ? 0.667 8.182 -8.632 1.00 92.44 171 GLY A C 1
ATOM 1346 O O . GLY A 1 171 ? 0.727 9.402 -8.513 1.00 92.44 171 GLY A O 1
ATOM 1347 N N . TYR A 1 172 ? 1.750 7.405 -8.707 1.00 95.12 172 TYR A N 1
ATOM 1348 C CA . TYR A 1 172 ? 3.120 7.864 -8.550 1.00 95.12 172 TYR A CA 1
ATOM 1349 C C . TYR A 1 172 ? 3.445 9.005 -9.516 1.00 95.12 172 TYR A C 1
ATOM 1351 O O . TYR A 1 172 ? 3.275 8.877 -10.738 1.00 95.12 172 TYR A O 1
ATOM 1359 N N . GLY A 1 173 ? 3.928 10.113 -8.961 1.00 95.19 173 GLY A N 1
ATOM 1360 C CA . GLY A 1 173 ? 4.339 11.301 -9.699 1.00 95.19 173 GLY A CA 1
ATOM 1361 C C . GLY A 1 173 ? 5.720 11.774 -9.265 1.00 95.19 173 GLY A C 1
ATOM 1362 O O . GLY A 1 173 ? 5.913 12.128 -8.105 1.00 95.19 173 GLY A O 1
ATOM 1363 N N . SER A 1 174 ? 6.684 11.797 -10.187 1.00 94.94 174 SER A N 1
ATOM 1364 C CA . SER A 1 174 ? 8.014 12.358 -9.928 1.00 94.94 174 SER A CA 1
ATOM 1365 C C . SER A 1 174 ? 8.771 12.678 -11.218 1.00 94.94 174 SER A C 1
ATOM 1367 O O . SER A 1 174 ? 8.422 12.220 -12.313 1.00 94.94 174 SER A O 1
ATOM 1369 N N . GLN A 1 175 ? 9.830 13.472 -11.090 1.00 94.88 175 GLN A N 1
ATOM 1370 C CA . GLN A 1 175 ? 10.713 13.834 -12.186 1.00 94.88 175 GLN A CA 1
ATOM 1371 C C . GLN A 1 175 ? 12.175 13.733 -11.756 1.00 94.88 175 GLN A C 1
ATOM 1373 O O . GLN A 1 175 ? 12.567 14.260 -10.719 1.00 94.88 175 GLN A O 1
ATOM 1378 N N . TYR A 1 176 ? 12.989 13.099 -12.597 1.00 94.38 176 TYR A N 1
ATOM 1379 C CA . TYR A 1 176 ? 14.400 12.844 -12.326 1.00 94.38 176 TYR A CA 1
ATOM 1380 C C . TYR A 1 176 ? 15.284 13.262 -13.495 1.00 94.38 176 TYR A C 1
ATOM 1382 O O . TYR A 1 176 ? 14.879 13.198 -14.664 1.00 94.38 176 TYR A O 1
ATOM 1390 N N . ARG A 1 177 ? 16.541 13.587 -13.188 1.00 94.44 177 ARG A N 1
ATOM 1391 C CA . ARG A 1 177 ? 17.636 13.558 -14.164 1.00 94.44 177 ARG A CA 1
ATOM 1392 C C . ARG A 1 177 ? 18.292 12.183 -14.173 1.00 94.44 177 ARG A C 1
ATOM 1394 O O . ARG A 1 177 ? 18.492 11.581 -13.123 1.00 94.44 177 ARG A O 1
ATOM 1401 N N . ALA A 1 178 ? 18.698 11.725 -15.350 1.00 93.31 178 ALA A N 1
ATOM 1402 C CA . ALA A 1 178 ? 19.460 10.493 -15.526 1.00 93.31 178 ALA A CA 1
ATOM 1403 C C . ALA A 1 178 ? 20.559 10.713 -16.575 1.00 93.31 178 ALA A C 1
ATOM 1405 O O . ALA A 1 178 ? 20.324 10.641 -17.784 1.00 93.31 178 ALA A O 1
ATOM 1406 N N . GLY A 1 179 ? 21.768 11.040 -16.110 1.00 90.00 179 GLY A N 1
ATOM 1407 C CA . GLY A 1 179 ? 22.837 11.529 -16.983 1.00 90.00 179 GLY A CA 1
ATOM 1408 C C . GLY A 1 179 ? 22.444 12.853 -17.649 1.00 90.00 179 GLY A C 1
ATOM 1409 O O . GLY A 1 179 ? 22.119 13.816 -16.958 1.00 90.00 179 GLY A O 1
ATOM 1410 N N . GLU A 1 180 ? 22.466 12.889 -18.982 1.00 90.19 180 GLU A N 1
ATOM 1411 C CA . GLU A 1 180 ? 22.002 14.034 -19.786 1.00 90.19 180 GLU A CA 1
ATOM 1412 C C . GLU A 1 180 ? 20.495 13.983 -20.099 1.00 90.19 180 GLU A C 1
ATOM 1414 O O . GLU A 1 180 ? 19.953 14.915 -20.694 1.00 90.19 180 GLU A O 1
ATOM 1419 N N . GLY A 1 181 ? 19.820 12.893 -19.726 1.00 95.81 181 GLY A N 1
ATOM 1420 C CA . GLY A 1 181 ? 18.405 12.673 -19.987 1.00 95.81 181 GLY A CA 1
ATOM 1421 C C . GLY A 1 181 ? 17.497 13.008 -18.807 1.00 95.81 181 GLY A C 1
ATOM 1422 O O . GLY A 1 181 ? 17.942 13.337 -17.704 1.00 95.81 181 GLY A O 1
ATOM 1423 N N . SER A 1 182 ? 16.193 12.876 -19.042 1.00 96.50 182 SER A N 1
ATOM 1424 C CA . SER A 1 182 ? 15.151 13.096 -18.036 1.00 96.50 182 SER A CA 1
ATOM 1425 C C . SER A 1 182 ? 14.131 11.967 -18.021 1.00 96.50 182 SER A C 1
ATOM 1427 O O . SER A 1 182 ? 13.740 11.476 -19.082 1.00 96.50 182 SER A O 1
ATOM 1429 N N . ILE A 1 183 ? 13.645 11.640 -16.827 1.00 97.12 183 ILE A N 1
ATOM 1430 C CA . ILE A 1 183 ? 12.538 10.712 -16.590 1.00 97.12 183 ILE A CA 1
ATOM 1431 C C . ILE A 1 183 ? 11.418 11.509 -15.925 1.00 97.12 183 ILE A C 1
ATOM 1433 O O . ILE A 1 183 ? 11.656 12.226 -14.957 1.00 97.12 183 ILE A O 1
ATOM 1437 N N . THR A 1 184 ? 10.199 11.407 -16.434 1.00 97.00 184 THR A N 1
ATOM 1438 C CA . THR A 1 184 ? 8.999 11.987 -15.829 1.00 97.00 184 THR A CA 1
ATOM 1439 C C . THR A 1 184 ? 7.941 10.906 -15.749 1.00 97.00 184 THR A C 1
ATOM 1441 O O . THR A 1 184 ? 7.557 10.338 -16.769 1.00 97.00 184 THR A O 1
ATOM 1444 N N . ILE A 1 185 ? 7.477 10.638 -14.535 1.00 96.62 185 ILE A N 1
ATOM 1445 C CA . ILE A 1 185 ? 6.408 9.691 -14.240 1.00 96.62 185 ILE A CA 1
ATOM 1446 C C . ILE A 1 185 ? 5.248 10.502 -13.671 1.00 96.62 185 ILE A C 1
ATOM 1448 O O . ILE A 1 185 ? 5.450 11.375 -12.828 1.00 96.62 185 ILE A O 1
ATOM 1452 N N . ARG A 1 186 ? 4.040 10.252 -14.162 1.00 95.44 186 ARG A N 1
ATOM 1453 C CA . ARG A 1 186 ? 2.804 10.910 -13.745 1.00 95.44 186 ARG A CA 1
ATOM 1454 C C . ARG A 1 186 ? 1.740 9.846 -13.568 1.00 95.44 186 ARG A C 1
ATOM 1456 O O . ARG A 1 186 ? 1.547 9.031 -14.467 1.00 95.44 186 ARG A O 1
ATOM 1463 N N . LYS A 1 187 ? 1.036 9.877 -12.436 1.00 93.50 187 LYS A N 1
ATOM 1464 C CA . LYS A 1 187 ? -0.156 9.056 -12.175 1.00 93.50 187 LYS A CA 1
ATOM 1465 C C . LYS A 1 187 ? 0.016 7.568 -12.533 1.00 93.50 187 LYS A C 1
ATOM 1467 O O . LYS A 1 187 ? -0.930 6.935 -12.988 1.00 93.50 187 LYS A O 1
ATOM 1472 N N . SER A 1 188 ? 1.221 7.023 -12.371 1.00 95.38 188 SER A N 1
ATOM 1473 C CA . SER A 1 188 ? 1.537 5.637 -12.743 1.00 95.38 188 SER A CA 1
ATOM 1474 C C . SER A 1 188 ? 1.638 4.761 -11.504 1.00 95.38 188 SER A C 1
ATOM 1476 O O . SER A 1 188 ? 1.886 5.265 -10.414 1.00 95.38 188 SER A O 1
ATOM 1478 N N . SER A 1 189 ? 1.475 3.454 -11.655 1.00 96.19 189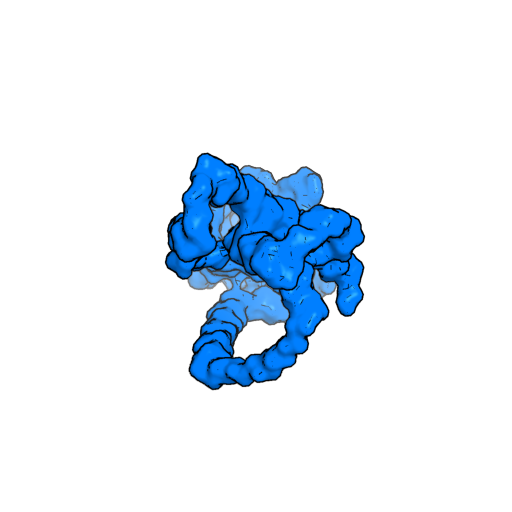 SER A N 1
ATOM 1479 C CA . SER A 1 189 ? 1.721 2.517 -10.557 1.00 96.19 189 SER A CA 1
ATOM 1480 C C . SER A 1 189 ? 3.128 1.952 -10.658 1.00 96.19 189 SER A C 1
ATOM 1482 O O . SER A 1 189 ? 3.567 1.553 -11.739 1.00 96.19 189 SER A O 1
ATOM 1484 N N . VAL A 1 190 ? 3.842 1.943 -9.536 1.00 96.56 190 VAL A N 1
ATOM 1485 C CA . VAL A 1 190 ? 5.239 1.506 -9.454 1.00 96.56 190 VAL A CA 1
ATOM 1486 C C . VAL A 1 190 ? 5.432 0.582 -8.265 1.00 96.56 190 VAL A C 1
ATOM 1488 O O . VAL A 1 190 ? 4.722 0.700 -7.271 1.00 96.56 190 VAL A O 1
ATOM 1491 N N . ILE A 1 191 ? 6.410 -0.315 -8.359 1.00 96.31 191 ILE A N 1
ATOM 1492 C CA . ILE A 1 191 ? 6.850 -1.112 -7.211 1.00 96.31 191 ILE A CA 1
ATOM 1493 C C . ILE A 1 191 ? 8.000 -0.362 -6.548 1.00 96.31 191 ILE A C 1
ATOM 1495 O O . ILE A 1 191 ? 8.986 -0.036 -7.220 1.00 96.31 191 ILE A O 1
ATOM 1499 N N . LEU A 1 192 ? 7.883 -0.100 -5.249 1.00 92.19 192 LEU A N 1
ATOM 1500 C CA . LEU A 1 192 ? 8.972 0.452 -4.452 1.00 92.19 192 LEU A CA 1
ATOM 1501 C C . LEU A 1 192 ? 9.681 -0.679 -3.712 1.00 92.19 192 LEU A C 1
ATOM 1503 O O . LEU A 1 192 ? 9.059 -1.522 -3.074 1.00 92.19 192 LEU A O 1
ATOM 1507 N N . ASN A 1 193 ? 11.005 -0.703 -3.807 1.00 90.50 193 ASN A N 1
ATOM 1508 C CA . ASN A 1 193 ? 11.834 -1.676 -3.117 1.00 90.50 193 ASN A CA 1
ATOM 1509 C C . ASN A 1 193 ? 12.933 -0.949 -2.344 1.00 90.50 193 ASN A C 1
ATOM 1511 O O . ASN A 1 193 ? 13.745 -0.238 -2.936 1.00 90.50 193 ASN A O 1
ATOM 1515 N N . PHE A 1 194 ? 12.951 -1.147 -1.029 1.00 85.94 194 PHE A N 1
ATOM 1516 C CA . PHE A 1 194 ? 13.970 -0.614 -0.134 1.00 85.94 194 PHE A CA 1
ATOM 1517 C C . PHE A 1 194 ? 14.792 -1.772 0.424 1.00 85.94 194 PHE A C 1
ATOM 1519 O O . PHE A 1 194 ? 14.234 -2.729 0.964 1.00 85.94 194 PHE A O 1
ATOM 1526 N N . THR A 1 195 ? 16.113 -1.701 0.293 1.00 81.19 195 THR A N 1
ATOM 1527 C CA . THR A 1 195 ? 17.021 -2.702 0.860 1.00 81.19 195 THR A CA 1
ATOM 1528 C C . THR A 1 195 ? 17.424 -2.304 2.279 1.00 81.19 195 THR A C 1
ATOM 1530 O O . THR A 1 195 ? 17.461 -1.124 2.627 1.00 81.19 195 THR A O 1
ATOM 1533 N N . GLU A 1 196 ? 17.795 -3.281 3.113 1.00 72.81 196 GLU A N 1
ATOM 1534 C CA . GLU A 1 196 ? 18.334 -3.012 4.459 1.00 72.81 196 GLU A CA 1
ATOM 1535 C C . GLU A 1 196 ? 19.623 -2.170 4.429 1.00 72.81 196 GLU A C 1
ATOM 1537 O O . GLU A 1 196 ? 19.952 -1.498 5.405 1.00 72.81 196 GLU A O 1
ATOM 1542 N N . ALA A 1 197 ? 20.345 -2.180 3.302 1.00 75.62 197 ALA A N 1
ATOM 1543 C CA . ALA A 1 197 ? 21.536 -1.364 3.081 1.00 75.62 197 ALA A CA 1
ATOM 1544 C C . ALA A 1 197 ? 21.215 0.113 2.776 1.00 75.62 197 ALA A C 1
ATOM 1546 O O . ALA A 1 197 ? 22.134 0.928 2.694 1.00 75.62 197 ALA A O 1
ATOM 1547 N N . GLY A 1 198 ? 19.930 0.464 2.645 1.00 74.31 198 GLY A N 1
ATOM 1548 C CA . GLY A 1 198 ? 19.466 1.811 2.322 1.00 74.31 198 GLY A CA 1
ATOM 1549 C C . GLY A 1 198 ? 19.370 2.097 0.824 1.00 74.31 198 GLY A C 1
ATOM 1550 O O . GLY A 1 198 ? 19.142 3.248 0.456 1.00 74.31 198 GLY A O 1
ATOM 1551 N N . ASP A 1 199 ? 19.522 1.088 -0.041 1.00 84.75 199 ASP A N 1
ATOM 1552 C CA . ASP A 1 199 ? 19.267 1.265 -1.469 1.00 84.75 199 ASP A CA 1
ATOM 1553 C C . ASP A 1 199 ? 17.760 1.370 -1.700 1.00 84.75 199 ASP A C 1
ATOM 1555 O O . ASP A 1 199 ? 16.972 0.619 -1.120 1.00 84.75 199 ASP A O 1
ATOM 1559 N N . ALA A 1 200 ? 17.358 2.288 -2.573 1.00 90.56 200 ALA A N 1
ATOM 1560 C CA . ALA A 1 200 ? 15.965 2.497 -2.923 1.00 90.56 200 ALA A CA 1
ATOM 1561 C C . ALA A 1 200 ? 15.803 2.380 -4.437 1.00 90.56 200 ALA A C 1
ATOM 1563 O O . ALA A 1 200 ? 16.409 3.132 -5.204 1.00 90.56 200 ALA A O 1
ATOM 1564 N N . PHE A 1 201 ? 14.968 1.438 -4.864 1.00 93.44 201 PHE A N 1
ATOM 1565 C CA . PHE A 1 201 ? 14.671 1.188 -6.264 1.00 93.44 201 PHE A CA 1
ATOM 1566 C C . PHE A 1 201 ? 13.186 1.363 -6.540 1.00 93.44 201 PHE A C 1
ATOM 1568 O O . PHE A 1 201 ? 12.328 0.873 -5.809 1.00 93.44 201 PHE A O 1
ATOM 1575 N N . LEU A 1 202 ? 12.902 2.008 -7.661 1.00 95.06 202 LEU A N 1
ATOM 1576 C CA . LEU A 1 202 ? 11.583 2.069 -8.263 1.00 95.06 202 LEU A CA 1
ATOM 1577 C C . LEU A 1 202 ? 11.561 1.144 -9.477 1.00 95.06 202 LEU A C 1
ATOM 1579 O O . LEU A 1 202 ? 12.431 1.247 -10.341 1.00 95.06 202 LEU A O 1
ATOM 1583 N N . TYR A 1 203 ? 10.559 0.274 -9.573 1.00 96.94 203 TYR A N 1
ATOM 1584 C CA . TYR A 1 203 ? 10.308 -0.532 -10.765 1.00 96.94 203 TYR A CA 1
ATOM 1585 C C . TYR A 1 203 ? 9.027 -0.069 -11.450 1.00 96.94 203 TYR A C 1
ATOM 1587 O O . TYR A 1 203 ? 7.934 -0.141 -10.887 1.00 96.94 203 TYR A O 1
ATOM 1595 N N . LEU A 1 204 ? 9.175 0.380 -12.693 1.00 97.56 204 LEU A N 1
ATOM 1596 C CA . LEU A 1 204 ? 8.083 0.808 -13.555 1.00 97.56 204 LEU A CA 1
ATOM 1597 C C . LEU A 1 204 ? 7.824 -0.251 -14.641 1.00 97.56 204 LEU A C 1
ATOM 1599 O O . LEU A 1 204 ? 8.718 -0.505 -15.460 1.00 97.56 204 LEU A O 1
ATOM 1603 N N . PRO A 1 205 ? 6.620 -0.851 -14.694 1.00 97.19 205 PRO A N 1
ATOM 1604 C CA . PRO A 1 205 ? 6.176 -1.642 -15.834 1.00 97.19 205 PRO A CA 1
ATOM 1605 C C . PRO A 1 205 ? 6.185 -0.850 -17.137 1.00 97.19 205 PRO A C 1
ATOM 1607 O O . PRO A 1 205 ? 5.547 0.193 -17.245 1.00 97.19 205 PRO A O 1
ATOM 1610 N N . LEU A 1 206 ? 6.866 -1.370 -18.158 1.00 97.06 206 LEU A N 1
ATOM 1611 C CA . LEU A 1 206 ? 6.886 -0.766 -19.488 1.00 97.06 206 LEU A CA 1
ATOM 1612 C C . LEU A 1 206 ? 5.817 -1.405 -20.383 1.00 97.06 206 LEU A C 1
ATOM 1614 O O . LEU A 1 206 ? 6.121 -2.107 -21.350 1.00 97.06 206 LEU A O 1
ATOM 1618 N N . THR A 1 207 ? 4.548 -1.202 -20.027 1.00 95.62 207 THR A N 1
ATOM 1619 C CA . THR A 1 207 ? 3.382 -1.688 -20.792 1.00 95.62 207 THR A CA 1
ATOM 1620 C C . THR A 1 207 ? 3.047 -0.802 -21.992 1.00 95.62 207 THR A C 1
ATOM 1622 O O . THR A 1 207 ? 2.346 -1.239 -22.910 1.00 95.62 207 THR A O 1
ATOM 1625 N N . MET A 1 208 ? 3.566 0.427 -22.001 1.00 95.31 208 MET A N 1
ATOM 1626 C CA . MET A 1 208 ? 3.485 1.368 -23.110 1.00 95.31 208 MET A CA 1
ATOM 1627 C C . MET A 1 208 ? 4.538 1.087 -24.190 1.00 95.31 208 MET A C 1
ATOM 1629 O O . MET A 1 208 ? 5.545 0.406 -23.969 1.00 95.31 208 MET A O 1
ATOM 1633 N N . ALA A 1 209 ? 4.320 1.658 -25.377 1.00 94.75 209 ALA A N 1
ATOM 1634 C CA . ALA A 1 209 ? 5.320 1.652 -26.436 1.00 94.75 209 ALA A CA 1
ATOM 1635 C C . ALA A 1 209 ? 6.588 2.388 -25.975 1.00 94.75 209 ALA A C 1
ATOM 1637 O O . ALA A 1 209 ? 6.521 3.498 -25.448 1.00 94.75 209 ALA A O 1
ATOM 1638 N N . HIS A 1 210 ? 7.741 1.763 -26.189 1.00 95.81 210 HIS A N 1
ATOM 1639 C CA . HIS A 1 210 ? 9.043 2.307 -25.833 1.00 95.81 210 HIS A CA 1
ATOM 1640 C C . HIS A 1 210 ? 10.084 1.880 -26.866 1.00 95.81 210 HIS A C 1
ATOM 1642 O O . HIS A 1 210 ? 9.977 0.810 -27.469 1.00 95.81 210 HIS A O 1
ATOM 1648 N N . GLU A 1 211 ? 11.097 2.719 -27.061 1.00 95.62 211 GLU A N 1
ATOM 1649 C CA . GLU A 1 211 ? 12.240 2.415 -27.916 1.00 95.62 211 GLU A CA 1
ATOM 1650 C C . GLU A 1 211 ? 13.513 2.403 -27.076 1.00 95.62 211 GLU A C 1
ATOM 1652 O O . GLU A 1 211 ? 13.740 3.291 -26.252 1.00 95.62 211 GLU A O 1
ATOM 1657 N N . VAL A 1 212 ? 14.357 1.398 -27.310 1.00 96.25 212 VAL A N 1
ATOM 1658 C CA . VAL A 1 212 ? 15.726 1.366 -26.801 1.00 96.25 212 VAL A CA 1
ATOM 1659 C C . VAL A 1 212 ? 16.659 1.145 -27.982 1.00 96.25 212 VAL A C 1
ATOM 1661 O O . VAL A 1 212 ? 16.669 0.069 -28.581 1.00 96.25 212 VAL A O 1
ATOM 1664 N N . LYS A 1 213 ? 17.452 2.164 -28.311 1.00 95.62 213 LYS A N 1
ATOM 1665 C CA . LYS A 1 213 ? 18.429 2.127 -29.402 1.00 95.62 213 LYS A CA 1
ATOM 1666 C C . LYS A 1 213 ? 19.786 2.568 -28.882 1.00 95.62 213 LYS A C 1
ATOM 1668 O O . LYS A 1 213 ? 19.883 3.595 -28.223 1.00 95.62 213 LYS A O 1
ATOM 1673 N N . ASP A 1 214 ? 20.826 1.781 -29.154 1.00 94.69 214 ASP A N 1
ATOM 1674 C CA . ASP A 1 214 ? 22.196 2.061 -28.699 1.00 94.69 214 ASP A CA 1
ATOM 1675 C C . ASP A 1 214 ? 22.268 2.356 -27.182 1.00 94.69 214 ASP A C 1
ATOM 1677 O O . ASP A 1 214 ? 22.962 3.267 -26.726 1.00 94.69 214 ASP A O 1
ATOM 1681 N N . SER A 1 215 ? 21.496 1.589 -26.398 1.00 95.69 215 SER A N 1
ATOM 1682 C CA . SER A 1 215 ? 21.314 1.746 -24.944 1.00 95.69 215 SER A CA 1
ATOM 1683 C C . SER A 1 215 ? 20.689 3.072 -24.499 1.00 95.69 215 SER A C 1
ATOM 1685 O O . SER A 1 215 ? 20.759 3.410 -23.321 1.00 95.69 215 SER A O 1
ATOM 1687 N N . VAL A 1 216 ? 20.064 3.827 -25.400 1.00 96.94 216 VAL A N 1
ATOM 1688 C CA . VAL A 1 216 ? 19.294 5.032 -25.081 1.00 96.94 216 VAL A CA 1
ATOM 1689 C C . VAL A 1 216 ? 17.809 4.709 -25.161 1.00 96.94 216 VAL A C 1
ATOM 1691 O O . VAL A 1 216 ? 17.318 4.269 -26.199 1.00 96.94 216 VAL A O 1
ATOM 1694 N N . MET A 1 217 ? 17.106 4.925 -24.052 1.00 97.62 217 MET A N 1
ATOM 1695 C CA . MET A 1 217 ? 15.665 4.763 -23.941 1.00 97.62 217 MET A CA 1
ATOM 1696 C C . MET A 1 217 ? 14.940 6.071 -24.256 1.00 97.62 217 MET A C 1
ATOM 1698 O O . MET A 1 217 ? 15.311 7.145 -23.767 1.00 97.62 217 MET A O 1
ATOM 1702 N N . MET A 1 218 ? 13.869 5.943 -25.035 1.00 97.50 218 MET A N 1
ATOM 1703 C CA . MET A 1 218 ? 12.908 6.995 -25.335 1.00 97.50 218 MET A CA 1
ATOM 1704 C C . MET A 1 218 ? 11.496 6.466 -25.083 1.00 97.50 218 MET A C 1
ATOM 1706 O O . MET A 1 218 ? 11.119 5.408 -25.592 1.00 97.50 218 MET A O 1
ATOM 1710 N N . ILE A 1 219 ? 10.716 7.215 -24.307 1.00 98.06 219 ILE A N 1
ATOM 1711 C CA . ILE A 1 219 ? 9.291 6.957 -24.090 1.00 98.06 219 ILE A CA 1
ATOM 1712 C C . ILE A 1 219 ? 8.560 8.284 -24.224 1.00 98.06 219 ILE A C 1
ATOM 1714 O O . ILE A 1 219 ? 8.920 9.260 -23.566 1.00 98.06 219 ILE A O 1
ATOM 1718 N N . ASP A 1 220 ? 7.534 8.306 -25.065 1.00 97.12 220 ASP A N 1
ATOM 1719 C CA . ASP A 1 220 ? 6.601 9.422 -25.174 1.00 97.12 220 ASP A CA 1
ATOM 1720 C C . ASP A 1 220 ? 5.183 8.877 -25.017 1.00 97.12 220 ASP A C 1
ATOM 1722 O O . ASP A 1 220 ? 4.537 8.448 -25.972 1.00 97.12 220 ASP A O 1
ATOM 1726 N N . SER A 1 221 ? 4.747 8.797 -23.763 1.00 96.50 221 SER A N 1
ATOM 1727 C CA . SER A 1 221 ? 3.392 8.413 -23.387 1.00 96.50 221 SER A CA 1
ATOM 1728 C C . SER A 1 221 ? 2.811 9.461 -22.442 1.00 96.50 221 SER A C 1
ATOM 1730 O O . SER A 1 221 ? 3.542 10.275 -21.874 1.00 96.50 221 SER A O 1
ATOM 1732 N N . GLU A 1 222 ? 1.493 9.444 -22.264 1.00 94.19 222 GLU A N 1
ATOM 1733 C CA . GLU A 1 222 ? 0.784 10.414 -21.421 1.00 94.19 222 GLU A CA 1
ATOM 1734 C C . GLU A 1 222 ? 1.320 10.449 -19.980 1.00 94.19 222 GLU A C 1
ATOM 1736 O O . GLU A 1 222 ? 1.577 11.519 -19.427 1.00 94.19 222 GLU A O 1
ATOM 1741 N N . ASN A 1 223 ? 1.544 9.268 -19.402 1.00 95.31 223 ASN A N 1
ATOM 1742 C CA . ASN A 1 223 ? 1.902 9.104 -17.995 1.00 95.31 223 ASN A CA 1
ATOM 1743 C C . ASN A 1 223 ? 3.405 8.899 -17.768 1.00 95.31 223 ASN A C 1
ATOM 1745 O O . ASN A 1 223 ? 3.903 9.139 -16.671 1.00 95.31 223 ASN A O 1
ATOM 1749 N N . VAL A 1 224 ? 4.152 8.493 -18.794 1.00 97.38 224 VAL A N 1
ATOM 1750 C CA . VAL A 1 224 ? 5.595 8.250 -18.698 1.00 97.38 224 VAL A CA 1
ATOM 1751 C C . VAL A 1 224 ? 6.302 8.914 -19.870 1.00 97.38 224 VAL A C 1
ATOM 1753 O O . VAL A 1 224 ? 6.054 8.581 -21.031 1.00 97.38 224 VAL A O 1
ATOM 1756 N N . GLN A 1 225 ? 7.222 9.825 -19.562 1.00 98.00 225 GLN A N 1
ATOM 1757 C CA . GLN A 1 225 ? 8.084 10.483 -20.538 1.00 98.00 225 GLN A CA 1
ATOM 1758 C C . GLN A 1 225 ? 9.548 10.249 -20.181 1.00 98.00 225 GLN A C 1
ATOM 1760 O O . GLN A 1 225 ? 10.003 10.606 -19.095 1.00 98.00 225 GLN A O 1
ATOM 1765 N N . ILE A 1 226 ? 10.305 9.679 -21.113 1.00 97.81 226 ILE A N 1
ATOM 1766 C CA . ILE A 1 226 ? 11.741 9.436 -20.972 1.00 97.81 226 ILE A CA 1
ATOM 1767 C C . ILE A 1 226 ? 12.441 10.014 -22.190 1.00 97.81 226 ILE A C 1
ATOM 1769 O O . ILE A 1 226 ? 12.131 9.654 -23.325 1.00 97.81 226 ILE A O 1
ATOM 1773 N N . LYS A 1 227 ? 13.386 10.926 -21.950 1.00 97.19 227 LYS A N 1
ATOM 1774 C CA . LYS A 1 227 ? 14.121 11.635 -23.001 1.00 97.19 227 LYS A CA 1
ATOM 1775 C C . LYS A 1 227 ? 15.614 11.420 -22.829 1.00 97.19 227 LYS A C 1
ATOM 1777 O O . LYS A 1 227 ? 16.179 11.867 -21.836 1.00 97.19 227 LYS A O 1
ATOM 1782 N N . ASN A 1 228 ? 16.234 10.793 -23.824 1.00 95.50 228 ASN A N 1
ATOM 1783 C CA . ASN A 1 228 ? 17.679 10.615 -23.955 1.00 95.50 228 ASN A CA 1
ATOM 1784 C C . ASN A 1 228 ? 18.340 9.972 -22.722 1.00 95.50 228 ASN A C 1
ATOM 1786 O O . ASN A 1 228 ? 19.396 10.408 -22.266 1.00 95.50 228 ASN A O 1
ATOM 1790 N N . VAL A 1 229 ? 17.701 8.951 -22.146 1.00 97.44 229 VAL A N 1
ATOM 1791 C CA . VAL A 1 229 ? 18.210 8.293 -20.939 1.00 97.44 229 VAL A CA 1
ATOM 1792 C C . VAL A 1 229 ? 19.007 7.061 -21.325 1.00 97.44 229 VAL A C 1
ATOM 1794 O O . VAL A 1 229 ? 18.473 6.134 -21.929 1.00 97.44 229 VAL A O 1
ATOM 1797 N N . ARG A 1 230 ? 20.292 7.030 -20.961 1.00 97.12 230 ARG A N 1
ATOM 1798 C CA . ARG A 1 230 ? 21.111 5.830 -21.132 1.00 97.12 230 ARG A CA 1
ATOM 1799 C C . ARG A 1 230 ? 20.734 4.797 -20.073 1.00 97.12 230 ARG A C 1
ATOM 1801 O O . ARG A 1 230 ? 20.786 5.099 -18.884 1.00 97.12 230 ARG A O 1
ATOM 1808 N N . VAL A 1 231 ? 20.406 3.588 -20.512 1.00 97.69 231 VAL A N 1
ATOM 1809 C CA . VAL A 1 231 ? 19.994 2.477 -19.651 1.00 97.69 231 VAL A CA 1
ATOM 1810 C C . VAL A 1 231 ? 20.966 1.305 -19.757 1.00 97.69 231 VAL A C 1
ATOM 1812 O O . VAL A 1 231 ? 21.476 0.989 -20.834 1.00 97.69 231 VAL A O 1
ATOM 1815 N N . GLY A 1 232 ? 21.210 0.640 -18.632 1.00 97.62 232 GLY A N 1
ATOM 1816 C CA . GLY A 1 232 ? 21.721 -0.725 -18.619 1.00 97.62 232 GLY A CA 1
ATOM 1817 C C . GLY A 1 232 ? 20.622 -1.709 -19.016 1.00 97.62 232 GLY A C 1
ATOM 1818 O O . GLY A 1 232 ? 19.444 -1.361 -19.102 1.00 97.62 232 GLY A O 1
ATOM 1819 N N . THR A 1 233 ? 20.995 -2.953 -19.293 1.00 97.50 233 THR A N 1
ATOM 1820 C CA . THR A 1 233 ? 20.035 -4.026 -19.567 1.00 97.50 233 THR A CA 1
ATOM 1821 C C . THR A 1 233 ? 20.491 -5.281 -18.853 1.00 97.50 233 THR A C 1
ATOM 1823 O O . THR A 1 233 ? 21.626 -5.722 -19.026 1.00 97.50 233 THR A O 1
ATOM 1826 N N . GLU A 1 234 ? 19.598 -5.857 -18.066 1.00 97.12 234 GLU A N 1
ATOM 1827 C CA . GLU A 1 234 ? 19.807 -7.117 -17.369 1.00 97.12 234 GLU A CA 1
ATOM 1828 C C . GLU A 1 234 ? 18.581 -8.020 -17.523 1.00 97.12 234 GLU A C 1
ATOM 1830 O O . GLU A 1 234 ? 17.543 -7.629 -18.064 1.00 97.12 234 GLU A O 1
ATOM 1835 N N . THR A 1 235 ? 18.720 -9.271 -17.093 1.00 96.56 235 THR A N 1
ATOM 1836 C CA . THR A 1 235 ? 17.611 -10.224 -17.032 1.00 96.56 235 THR A CA 1
ATOM 1837 C C . THR A 1 235 ? 17.384 -10.614 -15.581 1.00 96.56 235 THR A C 1
ATOM 1839 O O . THR A 1 235 ? 18.286 -11.161 -14.953 1.00 96.56 235 THR A O 1
ATOM 1842 N N . MET A 1 236 ? 16.182 -10.362 -15.071 1.00 92.50 236 MET A N 1
ATOM 1843 C CA . MET A 1 236 ? 15.746 -10.771 -13.734 1.00 92.50 236 MET A CA 1
ATOM 1844 C C . MET A 1 236 ? 14.561 -11.719 -13.887 1.00 92.50 236 MET A C 1
ATOM 1846 O O . MET A 1 236 ? 13.585 -11.384 -14.550 1.00 92.50 236 MET A O 1
ATOM 1850 N N . ASP A 1 237 ? 14.663 -12.934 -13.352 1.00 89.44 237 ASP A N 1
ATOM 1851 C CA . ASP A 1 237 ? 13.603 -13.954 -13.402 1.00 89.44 237 ASP A CA 1
ATOM 1852 C C . ASP A 1 237 ? 13.028 -14.238 -14.802 1.00 89.44 237 ASP A C 1
ATOM 1854 O O . ASP A 1 237 ? 11.851 -14.579 -14.961 1.00 89.44 237 ASP A O 1
ATOM 1858 N N . GLY A 1 238 ? 13.865 -14.118 -15.836 1.00 92.88 238 GLY A N 1
ATOM 1859 C CA . GLY A 1 238 ? 13.475 -14.302 -17.238 1.00 92.88 238 GLY A CA 1
ATOM 1860 C C . GLY A 1 238 ? 12.777 -13.094 -17.875 1.00 92.88 238 GLY A C 1
ATOM 1861 O O . GLY A 1 238 ? 12.243 -13.226 -18.973 1.00 92.88 238 GLY A O 1
ATOM 1862 N N . ARG A 1 239 ? 12.779 -11.935 -17.208 1.00 96.38 239 ARG A N 1
ATOM 1863 C CA . ARG A 1 239 ? 12.280 -10.646 -17.701 1.00 96.38 239 ARG A CA 1
ATOM 1864 C C . ARG A 1 239 ? 13.438 -9.706 -18.006 1.00 96.38 239 ARG A C 1
ATOM 1866 O O . ARG A 1 239 ? 14.399 -9.635 -17.244 1.00 96.38 239 ARG A O 1
ATOM 1873 N N . THR A 1 240 ? 13.316 -8.936 -19.081 1.00 97.88 240 THR A N 1
ATOM 1874 C CA . THR A 1 240 ? 14.225 -7.821 -19.364 1.00 97.88 240 THR A CA 1
ATOM 1875 C C . THR A 1 240 ? 13.993 -6.672 -18.385 1.00 97.88 240 THR A C 1
ATOM 1877 O O . THR A 1 240 ? 12.876 -6.170 -18.258 1.00 97.88 240 THR A O 1
ATOM 1880 N N . VAL A 1 241 ? 15.059 -6.229 -17.725 1.00 98.06 241 VAL A N 1
ATOM 1881 C CA . VAL A 1 241 ? 15.042 -5.063 -16.841 1.00 98.06 241 VAL A CA 1
ATOM 1882 C C . VAL A 1 241 ? 16.045 -4.043 -17.359 1.00 98.06 241 VAL A C 1
ATOM 1884 O O . VAL A 1 241 ? 17.236 -4.321 -17.492 1.00 98.06 241 VAL A O 1
ATOM 1887 N N . TYR A 1 242 ? 15.550 -2.856 -17.682 1.00 98.38 242 TYR A N 1
ATOM 1888 C CA . TYR A 1 242 ? 16.362 -1.695 -18.002 1.00 98.38 242 TYR A CA 1
ATOM 1889 C C . TYR A 1 242 ? 16.729 -0.981 -16.714 1.00 98.38 242 TYR A C 1
ATOM 1891 O O . TYR A 1 242 ? 15.871 -0.781 -15.862 1.00 98.38 242 TYR A O 1
ATOM 1899 N N . THR A 1 243 ? 17.990 -0.603 -16.554 1.00 97.75 243 THR A N 1
ATOM 1900 C CA . THR A 1 243 ? 18.490 -0.057 -15.288 1.00 97.75 243 THR A CA 1
ATOM 1901 C C . THR A 1 243 ? 19.040 1.344 -15.479 1.00 97.75 243 THR A C 1
ATOM 1903 O O . THR A 1 243 ? 19.700 1.635 -16.477 1.00 97.75 243 THR A O 1
ATOM 1906 N N . VAL A 1 244 ? 18.764 2.234 -14.533 1.00 96.94 244 VAL A N 1
ATOM 1907 C CA . VAL A 1 244 ? 19.236 3.618 -14.573 1.00 96.94 244 VAL A CA 1
ATOM 1908 C C . VAL A 1 244 ? 19.371 4.176 -13.163 1.00 96.94 244 VAL A C 1
ATOM 1910 O O . VAL A 1 244 ? 18.604 3.808 -12.281 1.00 96.94 244 VAL A O 1
ATOM 1913 N N . THR A 1 245 ? 20.320 5.088 -12.961 1.00 95.38 245 THR A N 1
ATOM 1914 C CA . THR A 1 245 ? 20.451 5.854 -11.715 1.00 95.38 245 THR A CA 1
ATOM 1915 C C . THR A 1 245 ? 19.877 7.251 -11.896 1.00 95.38 245 THR A C 1
ATOM 1917 O O . THR A 1 245 ? 20.280 7.984 -12.807 1.00 95.38 245 THR A O 1
ATOM 1920 N N . ALA A 1 246 ? 18.943 7.613 -11.023 1.00 93.06 246 ALA A N 1
ATOM 1921 C CA . ALA A 1 246 ? 18.327 8.925 -10.970 1.00 93.06 246 ALA A CA 1
ATOM 1922 C C . ALA A 1 246 ? 19.106 9.886 -10.066 1.00 93.06 246 ALA A C 1
ATOM 1924 O O . ALA A 1 246 ? 19.777 9.502 -9.108 1.00 93.06 246 ALA A O 1
ATOM 1925 N N . LYS A 1 247 ? 18.984 11.172 -10.382 1.00 88.81 247 LYS A N 1
ATOM 1926 C CA . LYS A 1 247 ? 19.399 12.303 -9.556 1.00 88.81 247 LYS A CA 1
ATOM 1927 C C . LYS A 1 247 ? 18.261 13.312 -9.493 1.00 88.81 247 LYS A C 1
ATOM 1929 O O . LYS A 1 247 ? 17.425 13.352 -10.403 1.00 88.81 247 LYS A O 1
ATOM 1934 N N . ASP A 1 248 ? 18.274 14.138 -8.452 1.00 83.25 248 ASP A N 1
ATOM 1935 C CA . ASP A 1 248 ? 17.380 15.289 -8.356 1.00 83.25 248 ASP A CA 1
ATOM 1936 C C . ASP A 1 248 ? 17.473 16.171 -9.612 1.00 83.25 248 ASP A C 1
ATOM 1938 O O . ASP A 1 248 ? 18.516 16.253 -10.283 1.00 83.25 248 ASP A O 1
ATOM 1942 N N . MET A 1 249 ? 16.341 16.790 -9.949 1.00 78.19 249 MET A N 1
ATOM 1943 C CA . MET A 1 249 ? 16.261 17.765 -11.030 1.00 78.19 249 MET A CA 1
ATOM 1944 C C . MET A 1 249 ? 17.002 19.060 -10.739 1.00 78.19 249 MET A C 1
ATOM 1946 O O . MET A 1 249 ? 17.248 19.421 -9.576 1.00 78.19 249 MET A O 1
#

Radius of gyration: 27.46 Å; Cα contacts (8 Å, |Δi|>4): 372; chains: 1; bounding box: 52×37×78 Å

Sequence (249 aa):
MGQGDKKERAQITSTDIAEGTAKYIENLSTLLGENLTEEAKKARASQSIMREELFTSADMESYELGYVAGLLLDEVKPGWKQGFYETRLTLVDLLLMDVQPKDDQMNPDTERLVREEVEQVNREAGEQLSDILRAREDKRVPYLRVDIGTVASSYEANGNYLVGEDDITTGYGSQYRAGEGSITIRKSSVILNFTEAGDAFLYLPLTMAHEVKDSVMMIDSENVQIKNVRVGTETMDGRTVYTVTAKDM

pLDDT: mean 86.66, std 11.13, range [40.03, 98.38]